Protein AF-A0A3R7W0A0-F1 (afdb_monomer)

Structure (mmCIF, N/CA/C/O backbone):
data_AF-A0A3R7W0A0-F1
#
_entry.id   AF-A0A3R7W0A0-F1
#
loop_
_atom_site.group_PDB
_atom_site.id
_atom_site.type_symbol
_atom_site.label_atom_id
_atom_site.label_alt_id
_atom_site.label_comp_id
_atom_site.label_asym_id
_atom_site.label_entity_id
_atom_site.label_seq_id
_atom_site.pdbx_PDB_ins_code
_atom_site.Cartn_x
_atom_site.Cartn_y
_atom_site.Cartn_z
_atom_site.occupancy
_atom_site.B_iso_or_equiv
_atom_site.auth_seq_id
_atom_site.auth_comp_id
_atom_site.auth_asym_id
_atom_site.auth_atom_id
_atom_site.pdbx_PDB_model_num
ATOM 1 N N . MET A 1 1 ? 85.501 -11.520 -70.718 1.00 36.94 1 MET A N 1
ATOM 2 C CA . MET A 1 1 ? 85.127 -10.121 -70.417 1.00 36.94 1 MET A CA 1
ATOM 3 C C . MET A 1 1 ? 83.714 -9.891 -70.916 1.00 36.94 1 MET A C 1
ATOM 5 O O . MET A 1 1 ? 83.514 -9.911 -72.118 1.00 36.94 1 MET A O 1
ATOM 9 N N . ALA A 1 2 ? 82.745 -9.701 -70.026 1.00 29.22 2 ALA A N 1
ATOM 10 C CA . ALA A 1 2 ? 81.456 -9.128 -70.396 1.00 29.22 2 ALA A CA 1
ATOM 11 C C . ALA A 1 2 ? 80.929 -8.352 -69.190 1.00 29.22 2 ALA A C 1
ATOM 13 O O . ALA A 1 2 ? 80.696 -8.909 -68.120 1.00 29.22 2 ALA A O 1
ATOM 14 N N . LYS A 1 3 ? 80.833 -7.038 -69.370 1.00 33.00 3 LYS A N 1
ATOM 15 C CA . LYS A 1 3 ? 80.241 -6.080 -68.449 1.00 33.00 3 LYS A CA 1
ATOM 16 C C . LYS A 1 3 ? 79.034 -5.476 -69.172 1.00 33.00 3 LYS A C 1
ATOM 18 O O . LYS A 1 3 ? 79.181 -5.013 -70.294 1.00 33.00 3 LYS A O 1
ATOM 23 N N . ILE A 1 4 ? 77.937 -5.385 -68.418 1.00 35.34 4 ILE A N 1
ATOM 24 C CA . ILE A 1 4 ? 77.030 -4.229 -68.326 1.00 35.34 4 ILE A CA 1
ATOM 25 C C . ILE A 1 4 ? 75.759 -4.184 -69.209 1.00 35.34 4 ILE A C 1
ATOM 27 O O . ILE A 1 4 ? 75.800 -4.028 -70.419 1.00 35.34 4 ILE A O 1
ATOM 31 N N . LYS A 1 5 ? 74.650 -4.164 -68.443 1.00 33.47 5 LYS A N 1
ATOM 32 C CA . LYS A 1 5 ? 73.368 -3.430 -68.539 1.00 33.47 5 LYS A CA 1
ATOM 33 C C . LYS A 1 5 ? 72.382 -3.719 -69.676 1.00 33.47 5 LYS A C 1
ATOM 35 O O . LYS A 1 5 ? 72.448 -3.164 -70.761 1.00 33.47 5 LYS A O 1
ATOM 40 N N . ALA A 1 6 ? 71.360 -4.472 -69.269 1.00 39.78 6 ALA A N 1
ATOM 41 C CA . ALA A 1 6 ? 69.932 -4.147 -69.305 1.00 39.78 6 ALA A CA 1
ATOM 42 C C . ALA A 1 6 ? 69.475 -2.899 -70.089 1.00 39.78 6 ALA A C 1
ATOM 44 O O . ALA A 1 6 ? 69.772 -1.767 -69.706 1.00 39.78 6 ALA A O 1
ATOM 45 N N . MET A 1 7 ? 68.574 -3.134 -71.048 1.00 32.62 7 MET A N 1
ATOM 46 C CA . MET A 1 7 ? 67.475 -2.228 -71.380 1.00 32.62 7 MET A CA 1
ATOM 47 C C . MET A 1 7 ? 66.250 -3.044 -71.831 1.00 32.62 7 MET A C 1
ATOM 49 O O . MET A 1 7 ? 66.363 -3.980 -72.617 1.00 32.62 7 MET A O 1
ATOM 53 N N . LEU A 1 8 ? 65.106 -2.695 -71.238 1.00 34.47 8 LEU A N 1
ATOM 54 C CA . LEU A 1 8 ? 63.737 -3.192 -71.428 1.00 34.47 8 LEU A CA 1
ATOM 55 C C . LEU A 1 8 ? 63.276 -3.199 -72.891 1.00 34.47 8 LEU A C 1
ATOM 57 O O . LEU A 1 8 ? 63.476 -2.181 -73.546 1.00 34.47 8 LEU A O 1
ATOM 61 N N . THR A 1 9 ? 62.446 -4.175 -73.302 1.00 37.22 9 THR A N 1
ATOM 62 C CA . THR A 1 9 ? 61.143 -3.873 -73.952 1.00 37.22 9 THR A CA 1
ATOM 63 C C . THR A 1 9 ? 60.168 -5.071 -73.965 1.00 37.22 9 THR A C 1
ATOM 65 O O . THR A 1 9 ? 60.395 -6.070 -74.633 1.00 37.22 9 THR A O 1
ATOM 68 N N . PHE A 1 10 ? 59.076 -4.902 -73.207 1.00 37.19 10 PHE A N 1
ATOM 69 C CA . PHE A 1 10 ? 57.674 -5.292 -73.444 1.00 37.19 10 PHE A CA 1
ATOM 70 C C . PHE A 1 10 ? 57.296 -6.735 -73.825 1.00 37.19 10 PHE A C 1
ATOM 72 O O . PHE A 1 10 ? 57.283 -7.122 -74.989 1.00 37.19 10 PHE A O 1
ATOM 79 N N . LEU A 1 11 ? 56.784 -7.463 -72.825 1.00 35.91 11 LEU A N 1
ATOM 80 C CA . LEU A 1 11 ? 55.913 -8.620 -73.018 1.00 35.91 11 LEU A CA 1
ATOM 81 C C . LEU A 1 11 ? 54.457 -8.165 -72.836 1.00 35.91 11 LEU A C 1
ATOM 83 O O . LEU A 1 11 ? 54.056 -7.738 -71.753 1.00 35.91 11 LEU A O 1
ATOM 87 N N . ILE A 1 12 ? 53.692 -8.204 -73.925 1.00 44.12 12 ILE A N 1
ATOM 88 C CA . ILE A 1 12 ? 52.254 -7.922 -73.955 1.00 44.12 12 ILE A CA 1
ATOM 89 C C . ILE A 1 12 ? 51.547 -9.111 -73.298 1.00 44.12 12 ILE A C 1
ATOM 91 O O . ILE A 1 12 ? 51.532 -10.206 -73.854 1.00 44.12 12 ILE A O 1
ATOM 95 N N . VAL A 1 13 ? 50.973 -8.904 -72.112 1.00 37.31 13 VAL A N 1
ATOM 96 C CA . VAL A 1 13 ? 50.020 -9.849 -71.520 1.00 37.31 13 VAL A CA 1
ATOM 97 C C . VAL A 1 13 ? 48.625 -9.394 -71.916 1.00 37.31 13 VAL A C 1
ATOM 99 O O . VAL A 1 13 ? 48.127 -8.369 -71.452 1.00 37.31 13 VAL A O 1
ATOM 102 N N . SER A 1 14 ? 48.006 -10.167 -72.800 1.00 39.72 14 SER A N 1
ATOM 103 C CA . SER A 1 14 ? 46.598 -10.062 -73.161 1.00 39.72 14 SER A CA 1
ATOM 104 C C . SER A 1 14 ? 45.748 -10.425 -71.940 1.00 39.72 14 SER A C 1
ATOM 106 O O . SER A 1 14 ? 45.505 -11.601 -71.676 1.00 39.72 14 SER A O 1
ATOM 108 N N . ILE A 1 15 ? 45.320 -9.429 -71.163 1.00 41.72 15 ILE A N 1
ATOM 109 C CA . ILE A 1 15 ? 44.316 -9.633 -70.117 1.00 41.72 15 ILE A CA 1
ATOM 110 C C . ILE A 1 15 ? 42.953 -9.592 -70.798 1.00 41.72 15 ILE A C 1
ATOM 112 O O . ILE A 1 15 ? 42.504 -8.549 -71.272 1.00 41.72 15 ILE A O 1
ATOM 116 N N . SER A 1 16 ? 42.311 -10.753 -70.864 1.00 37.56 16 SER A N 1
ATOM 117 C CA . SER A 1 16 ? 40.907 -10.900 -71.217 1.00 37.56 16 SER A CA 1
ATOM 118 C C . SER A 1 16 ? 40.076 -9.924 -70.383 1.00 37.56 16 SER A C 1
ATOM 120 O O . SER A 1 16 ? 40.044 -10.025 -69.156 1.00 37.56 16 SER A O 1
ATOM 122 N N . ILE A 1 17 ? 39.406 -8.978 -71.042 1.00 44.91 17 ILE A N 1
ATOM 123 C CA . ILE A 1 17 ? 38.418 -8.097 -70.416 1.00 44.91 17 ILE A CA 1
ATOM 124 C C . ILE A 1 17 ? 37.202 -8.970 -70.096 1.00 44.91 17 ILE A C 1
ATOM 126 O O . ILE A 1 17 ? 36.254 -9.070 -70.870 1.00 44.91 17 ILE A O 1
ATOM 130 N N . GLY A 1 18 ? 37.252 -9.660 -68.958 1.00 37.38 18 GLY A N 1
ATOM 131 C CA . GLY A 1 18 ? 36.040 -10.077 -68.276 1.00 37.38 18 GLY A CA 1
ATOM 132 C C . GLY A 1 18 ? 35.329 -8.799 -67.871 1.00 37.38 18 GLY A C 1
ATOM 133 O O . GLY A 1 18 ? 35.898 -7.999 -67.130 1.00 37.38 18 GLY A O 1
ATOM 134 N N . ALA A 1 19 ? 34.137 -8.573 -68.419 1.00 41.94 19 ALA A N 1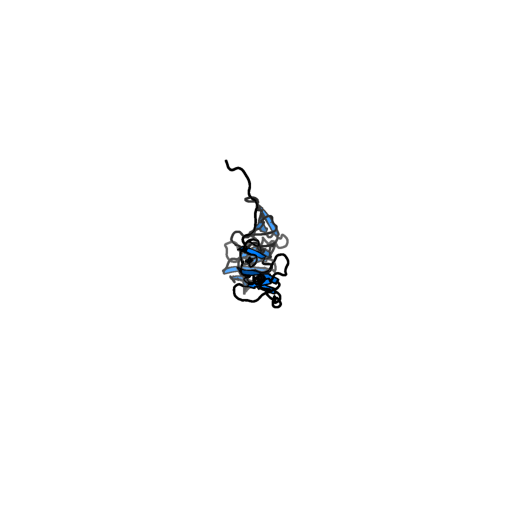
ATOM 135 C CA . ALA A 1 19 ? 33.273 -7.480 -68.021 1.00 41.94 19 ALA A CA 1
ATOM 136 C C . ALA A 1 19 ? 33.121 -7.521 -66.496 1.00 41.94 19 ALA A C 1
ATOM 138 O O . ALA A 1 19 ? 32.373 -8.332 -65.952 1.00 41.94 19 ALA A O 1
ATOM 139 N N . MET A 1 20 ? 33.866 -6.660 -65.802 1.00 37.94 20 MET A N 1
ATOM 140 C CA . MET A 1 20 ? 33.591 -6.315 -64.422 1.00 37.94 20 MET A CA 1
ATOM 141 C C . MET A 1 20 ? 32.304 -5.505 -64.474 1.00 37.94 20 MET A C 1
ATOM 143 O O . MET A 1 20 ? 32.321 -4.278 -64.520 1.00 37.94 20 MET A O 1
ATOM 147 N N . GLY A 1 21 ? 31.172 -6.209 -64.533 1.00 34.84 21 GLY A N 1
ATOM 148 C CA . GLY A 1 21 ? 29.940 -5.663 -64.008 1.00 34.84 21 GLY A CA 1
ATOM 149 C C . GLY A 1 21 ? 30.290 -5.236 -62.597 1.00 34.84 21 GLY A C 1
ATOM 150 O O . GLY A 1 21 ? 30.585 -6.085 -61.755 1.00 34.84 21 GLY A O 1
ATOM 151 N N . ALA A 1 22 ? 30.393 -3.925 -62.382 1.00 36.41 22 ALA A N 1
ATOM 152 C CA . ALA A 1 22 ? 30.474 -3.380 -61.050 1.00 36.41 22 ALA A CA 1
ATOM 153 C C . ALA A 1 22 ? 29.286 -3.992 -60.316 1.00 36.41 22 ALA A C 1
ATOM 155 O O . ALA A 1 22 ? 28.135 -3.689 -60.632 1.00 36.41 22 ALA A O 1
ATOM 156 N N . ALA A 1 23 ? 29.566 -4.925 -59.408 1.00 38.53 23 ALA A N 1
ATOM 157 C CA . ALA A 1 23 ? 28.605 -5.326 -58.414 1.00 38.53 23 ALA A CA 1
ATOM 158 C C . ALA A 1 23 ? 28.401 -4.067 -57.580 1.00 38.53 23 ALA A C 1
ATOM 160 O O . ALA A 1 23 ? 29.126 -3.808 -56.622 1.00 38.53 23 ALA A O 1
ATOM 161 N N . VAL A 1 24 ? 27.476 -3.219 -58.035 1.00 41.16 24 VAL A N 1
ATOM 162 C CA . VAL A 1 24 ? 26.866 -2.199 -57.203 1.00 41.16 24 VAL A CA 1
ATOM 163 C C . VAL A 1 24 ? 26.432 -2.989 -55.979 1.00 41.16 24 VAL A C 1
ATOM 165 O O . VAL A 1 24 ? 25.686 -3.960 -56.157 1.00 41.16 24 VAL A O 1
ATOM 168 N N . PRO A 1 25 ? 26.946 -2.696 -54.771 1.00 42.38 25 PRO A N 1
ATOM 169 C CA . PRO A 1 25 ? 26.407 -3.331 -53.589 1.00 42.38 25 PRO A CA 1
ATOM 170 C C . PRO A 1 25 ? 24.912 -3.074 -53.666 1.00 42.38 25 PRO A C 1
ATOM 172 O O . PRO A 1 25 ? 24.481 -1.917 -53.725 1.00 42.38 25 PRO A O 1
ATOM 175 N N . ALA A 1 26 ? 24.150 -4.160 -53.793 1.00 33.56 26 ALA A N 1
ATOM 176 C CA . ALA A 1 26 ? 22.716 -4.135 -53.660 1.00 33.56 26 ALA A CA 1
ATOM 177 C C . ALA A 1 26 ? 22.484 -3.686 -52.222 1.00 33.56 26 ALA A C 1
ATOM 179 O O . ALA A 1 26 ? 22.409 -4.486 -51.293 1.00 33.56 26 ALA A O 1
ATOM 180 N N . HIS A 1 27 ? 22.475 -2.371 -52.031 1.00 34.22 27 HIS A N 1
ATOM 181 C CA . HIS A 1 27 ? 21.808 -1.760 -50.919 1.00 34.22 27 HIS A CA 1
ATOM 182 C C . HIS A 1 27 ? 20.389 -2.245 -51.123 1.00 34.22 27 HIS A C 1
ATOM 184 O O . HIS A 1 27 ? 19.711 -1.803 -52.051 1.00 34.22 27 HIS A O 1
ATOM 190 N N . ALA A 1 28 ? 20.001 -3.254 -50.345 1.00 34.53 28 ALA A N 1
ATOM 191 C CA . ALA A 1 28 ? 18.610 -3.545 -50.114 1.00 34.53 28 ALA A CA 1
ATOM 192 C C . ALA A 1 28 ? 18.047 -2.236 -49.569 1.00 34.53 28 ALA A C 1
ATOM 194 O O . ALA A 1 28 ? 18.123 -1.946 -48.376 1.00 34.53 28 ALA A O 1
ATOM 195 N N . HIS A 1 29 ? 17.608 -1.382 -50.489 1.00 37.66 29 HIS A N 1
ATOM 196 C CA . HIS A 1 29 ? 16.727 -0.290 -50.201 1.00 37.66 29 HIS A CA 1
ATOM 197 C C . HIS A 1 29 ? 15.483 -1.036 -49.761 1.00 37.66 29 HIS A C 1
ATOM 199 O O . HIS A 1 29 ? 14.709 -1.528 -50.577 1.00 37.66 29 HIS A O 1
ATOM 205 N N . ILE A 1 30 ? 15.384 -1.263 -48.453 1.00 41.78 30 ILE A N 1
ATOM 206 C CA . ILE A 1 30 ? 14.102 -1.542 -47.848 1.00 41.78 30 ILE A CA 1
ATOM 207 C C . ILE A 1 30 ? 13.335 -0.271 -48.192 1.00 41.78 30 ILE A C 1
ATOM 209 O O . ILE A 1 30 ? 13.586 0.787 -47.611 1.00 41.78 30 ILE A O 1
ATOM 213 N N . GLU A 1 31 ? 12.529 -0.330 -49.255 1.00 41.97 31 GLU A N 1
ATOM 214 C CA . GLU A 1 31 ? 11.389 0.556 -49.385 1.00 41.97 31 GLU A CA 1
ATOM 215 C C . GLU A 1 31 ? 10.660 0.364 -48.067 1.00 41.97 31 GLU A C 1
ATOM 217 O O . GLU A 1 31 ? 10.085 -0.693 -47.803 1.00 41.97 31 GLU A O 1
ATOM 222 N N . LEU A 1 32 ? 10.866 1.315 -47.160 1.00 49.09 32 LEU A N 1
ATOM 223 C CA . LEU A 1 32 ? 10.180 1.366 -45.890 1.00 49.09 32 LEU A CA 1
ATOM 224 C C . LEU A 1 32 ? 8.720 1.587 -46.260 1.00 49.09 32 LEU A C 1
ATOM 226 O O . LEU A 1 32 ? 8.276 2.728 -46.372 1.00 49.09 32 LEU A O 1
ATOM 230 N N . GLU A 1 33 ? 8.009 0.481 -46.518 1.00 50.94 33 GLU A N 1
ATOM 231 C CA . GLU A 1 33 ? 6.557 0.451 -46.513 1.00 50.94 33 GLU A CA 1
ATOM 232 C C . GLU A 1 33 ? 6.136 1.264 -45.297 1.00 50.94 33 GLU A C 1
ATOM 234 O O . GLU A 1 33 ? 6.622 1.021 -44.186 1.00 50.94 33 GLU A O 1
ATOM 239 N N . GLU A 1 34 ? 5.311 2.274 -45.556 1.00 56.81 34 GLU A N 1
ATOM 240 C CA . GLU A 1 34 ? 4.872 3.289 -44.609 1.00 56.81 34 GLU A CA 1
ATOM 241 C C . GLU A 1 34 ? 4.774 2.714 -43.193 1.00 56.81 34 GLU A C 1
ATOM 243 O O . GLU A 1 34 ? 3.954 1.834 -42.900 1.00 56.81 34 GLU A O 1
ATOM 248 N N . CYS A 1 35 ? 5.669 3.166 -42.311 1.00 65.12 35 CYS A N 1
ATOM 249 C CA . CYS A 1 35 ? 5.719 2.643 -40.959 1.00 65.12 35 CYS A CA 1
ATOM 250 C C . CYS A 1 35 ? 4.354 2.863 -40.285 1.00 65.12 35 CYS A C 1
ATOM 252 O O . CYS A 1 35 ? 3.742 3.932 -40.359 1.00 65.12 35 CYS A O 1
ATOM 254 N N . ARG A 1 36 ? 3.821 1.823 -39.640 1.00 62.62 36 ARG A N 1
ATOM 255 C CA . ARG A 1 36 ? 2.430 1.831 -39.174 1.00 62.62 36 ARG A CA 1
ATOM 256 C C . ARG A 1 36 ? 2.325 2.351 -37.749 1.00 62.62 36 ARG A C 1
ATOM 258 O O . ARG A 1 36 ? 2.201 1.574 -36.813 1.00 62.62 36 ARG A O 1
ATOM 265 N N . GLY A 1 37 ? 2.348 3.668 -37.565 1.00 71.88 37 GLY A N 1
ATOM 266 C CA . GLY A 1 37 ? 2.036 4.289 -36.271 1.00 71.88 37 GLY A CA 1
ATOM 267 C C . GLY A 1 37 ? 2.890 3.759 -35.107 1.00 71.88 37 GLY A C 1
ATOM 268 O O . GLY A 1 37 ? 4.119 3.731 -35.197 1.00 71.88 37 GLY A O 1
ATOM 269 N N . THR A 1 38 ? 2.243 3.358 -34.007 1.00 76.69 38 THR A N 1
ATOM 270 C CA . THR A 1 38 ? 2.914 2.957 -32.758 1.00 76.69 38 THR A CA 1
ATOM 271 C C . THR A 1 38 ? 2.664 1.487 -32.418 1.00 76.69 38 THR A C 1
ATOM 273 O O . THR A 1 38 ? 1.520 1.092 -32.186 1.00 76.69 38 THR A O 1
ATOM 276 N N . LEU A 1 39 ? 3.737 0.697 -32.311 1.00 76.56 39 LEU A N 1
ATOM 277 C CA . LEU A 1 39 ? 3.723 -0.650 -31.742 1.00 76.56 39 LEU A CA 1
ATOM 278 C C . LEU A 1 39 ? 3.446 -0.566 -30.242 1.00 76.56 39 LEU A C 1
ATOM 280 O O . LEU A 1 39 ? 4.145 0.138 -29.518 1.00 76.56 39 LEU A O 1
ATOM 284 N N . LYS A 1 40 ? 2.440 -1.295 -29.776 1.00 78.50 40 LYS A N 1
ATOM 285 C CA . LYS A 1 40 ? 2.087 -1.409 -28.361 1.00 78.50 40 LYS A CA 1
ATOM 286 C C . LYS A 1 40 ? 2.594 -2.749 -27.841 1.00 78.50 40 LYS A C 1
ATOM 288 O O . LYS A 1 40 ? 2.172 -3.777 -28.357 1.00 78.50 40 LYS A O 1
ATOM 293 N N . LEU A 1 41 ? 3.502 -2.713 -26.871 1.00 72.88 41 LEU A N 1
ATOM 294 C CA . LEU A 1 41 ? 4.103 -3.896 -26.255 1.00 72.88 41 LEU A CA 1
ATOM 295 C C . LEU A 1 41 ? 3.572 -4.100 -24.840 1.00 72.88 41 LEU A C 1
ATOM 297 O O . LEU A 1 41 ? 3.483 -3.136 -24.070 1.00 72.88 41 LEU A O 1
ATOM 301 N N . ASP A 1 42 ? 3.276 -5.348 -24.493 1.00 67.69 42 ASP A N 1
ATOM 302 C CA . ASP A 1 42 ? 3.015 -5.761 -23.122 1.00 67.69 42 ASP A CA 1
ATOM 303 C C . ASP A 1 42 ? 4.326 -6.039 -22.373 1.00 67.69 42 ASP A C 1
ATOM 305 O O . ASP A 1 42 ? 5.437 -6.050 -22.917 1.00 67.69 42 ASP A O 1
ATOM 309 N N . ARG A 1 43 ? 4.208 -6.226 -21.057 1.00 66.38 43 ARG A N 1
ATOM 310 C CA . ARG A 1 43 ? 5.360 -6.470 -20.192 1.00 66.38 43 ARG A CA 1
ATOM 311 C C . ARG A 1 43 ? 6.078 -7.753 -20.606 1.00 66.38 43 ARG A C 1
ATOM 313 O O . ARG A 1 43 ? 5.540 -8.845 -20.463 1.00 66.38 43 ARG A O 1
ATOM 320 N N . GLY A 1 44 ? 7.362 -7.622 -20.923 1.00 65.25 44 GLY A N 1
ATOM 321 C CA . GLY A 1 44 ? 8.221 -8.747 -21.273 1.00 65.25 44 GLY A CA 1
ATOM 322 C C . GLY A 1 44 ? 8.330 -9.006 -22.771 1.00 65.25 44 GLY A C 1
ATOM 323 O O . GLY A 1 44 ? 9.251 -9.730 -23.164 1.00 65.25 44 GLY A O 1
ATOM 324 N N . ASP A 1 45 ? 7.478 -8.368 -23.574 1.00 73.38 45 ASP A N 1
ATOM 325 C CA . ASP A 1 45 ? 7.548 -8.422 -25.026 1.00 73.38 45 ASP A CA 1
ATOM 326 C C . ASP A 1 45 ? 8.844 -7.791 -25.527 1.00 73.38 45 ASP A C 1
ATOM 328 O O . ASP A 1 45 ? 9.432 -6.901 -24.900 1.00 73.38 45 ASP A O 1
ATOM 332 N N . LYS A 1 46 ? 9.296 -8.263 -26.684 1.00 75.88 46 LYS A N 1
ATOM 333 C CA . LYS A 1 46 ? 10.502 -7.773 -27.340 1.00 75.88 46 LYS A CA 1
ATOM 334 C C . LYS A 1 46 ? 10.146 -7.116 -28.660 1.00 75.88 46 LYS A C 1
ATOM 336 O O . LYS A 1 46 ? 9.251 -7.574 -29.371 1.00 75.88 46 LYS A O 1
ATOM 341 N N . ALA A 1 47 ? 10.899 -6.077 -28.988 1.00 78.12 47 ALA A N 1
ATOM 342 C CA . ALA A 1 47 ? 10.896 -5.495 -30.313 1.00 78.12 47 ALA A CA 1
ATOM 343 C C . ALA A 1 47 ? 12.320 -5.254 -30.793 1.00 78.12 47 ALA A C 1
ATOM 345 O O . ALA A 1 47 ? 13.216 -4.893 -30.025 1.00 78.12 47 ALA A O 1
ATOM 346 N N . THR A 1 48 ? 12.503 -5.431 -32.089 1.00 78.81 48 THR A N 1
ATOM 347 C CA . THR A 1 48 ? 13.755 -5.180 -32.778 1.00 78.81 48 THR A CA 1
ATOM 348 C C . THR A 1 48 ? 13.697 -3.797 -33.404 1.00 78.81 48 THR A C 1
ATOM 350 O O . THR A 1 48 ? 12.746 -3.455 -34.105 1.00 78.81 48 THR A O 1
ATOM 353 N N . LYS A 1 49 ? 14.708 -2.980 -33.119 1.00 75.56 49 LYS A N 1
ATOM 354 C CA . LYS A 1 49 ? 14.924 -1.684 -33.752 1.00 75.56 49 LYS A CA 1
ATOM 355 C C . LYS A 1 49 ? 15.789 -1.879 -34.995 1.00 75.56 49 LYS A C 1
ATOM 357 O O . LYS A 1 49 ? 16.902 -2.401 -34.892 1.00 75.56 49 LYS A O 1
ATOM 362 N N . HIS A 1 50 ? 15.295 -1.414 -36.134 1.00 71.00 50 HIS A N 1
ATOM 363 C CA . HIS A 1 50 ? 15.964 -1.444 -37.432 1.00 71.00 50 HIS A CA 1
ATOM 364 C C . HIS A 1 50 ? 16.268 -0.014 -37.900 1.00 71.00 50 HIS A C 1
ATOM 366 O O . HIS A 1 50 ? 15.447 0.880 -37.706 1.00 71.00 50 HIS A O 1
ATOM 372 N N . GLY A 1 51 ? 17.435 0.213 -38.511 1.00 63.19 51 GLY A N 1
ATOM 373 C CA . GLY A 1 51 ? 17.787 1.488 -39.153 1.00 63.19 51 GLY A CA 1
ATOM 374 C C . GLY A 1 51 ? 19.266 1.863 -39.018 1.00 63.19 51 GLY A C 1
ATOM 375 O O . GLY A 1 51 ? 19.946 1.434 -38.085 1.00 63.19 51 GLY A O 1
ATOM 376 N N . GLN A 1 52 ? 19.762 2.668 -39.961 1.00 55.09 52 GLN A N 1
ATOM 377 C CA . GLN A 1 52 ? 21.111 3.240 -39.915 1.00 55.09 52 GLN A CA 1
ATOM 378 C C . GLN A 1 52 ? 21.140 4.533 -39.078 1.00 55.09 52 GLN A C 1
ATOM 380 O O . GLN A 1 52 ? 20.127 5.221 -39.004 1.00 55.09 52 GLN A O 1
ATOM 385 N N . PRO A 1 53 ? 22.296 4.933 -38.507 1.00 47.81 53 PRO A N 1
ATOM 386 C CA . PRO A 1 53 ? 22.437 6.171 -37.725 1.00 47.81 53 PRO A CA 1
ATOM 387 C C . PRO A 1 53 ? 22.008 7.467 -38.443 1.00 47.81 53 PRO A C 1
ATOM 389 O O . PRO A 1 53 ? 21.808 8.481 -37.782 1.00 47.81 53 PRO A O 1
ATOM 392 N N . SER A 1 54 ? 21.883 7.439 -39.773 1.00 47.31 54 SER A N 1
ATOM 393 C CA . SER A 1 54 ? 21.501 8.559 -40.643 1.00 47.31 54 SER A CA 1
ATOM 394 C C . SER A 1 54 ? 20.100 8.436 -41.268 1.00 47.31 54 SER A C 1
ATOM 396 O O . SER A 1 54 ? 19.756 9.264 -42.109 1.00 47.31 54 SER A O 1
ATOM 398 N N . GLN A 1 55 ? 19.303 7.422 -40.904 1.00 55.34 55 GLN A N 1
ATOM 399 C CA . GLN A 1 55 ? 17.963 7.170 -41.460 1.00 55.34 55 GLN A CA 1
ATOM 400 C C . GLN A 1 55 ? 16.896 7.023 -40.363 1.00 55.34 55 GLN A C 1
ATOM 402 O O . GLN A 1 55 ? 17.214 6.786 -39.197 1.00 55.34 55 GLN A O 1
ATOM 407 N N . ASP A 1 56 ? 15.622 7.143 -40.752 1.00 58.28 56 ASP A N 1
ATOM 408 C CA . ASP A 1 56 ? 14.481 6.876 -39.875 1.00 58.28 56 ASP A CA 1
ATOM 409 C C . ASP A 1 56 ? 14.495 5.416 -39.394 1.00 58.28 56 ASP A C 1
ATOM 411 O O . ASP A 1 56 ? 14.669 4.476 -40.173 1.00 58.28 56 ASP A O 1
ATOM 415 N N . PHE A 1 57 ? 14.325 5.219 -38.086 1.00 65.62 57 PHE A N 1
ATOM 416 C CA . PHE A 1 57 ? 14.297 3.889 -37.480 1.00 65.62 57 PHE A CA 1
ATOM 417 C C . PHE A 1 57 ? 12.880 3.320 -37.478 1.00 65.62 57 PHE A C 1
ATOM 419 O O . PHE A 1 57 ? 11.915 4.041 -37.223 1.00 65.62 57 PHE A O 1
ATOM 426 N N . THR A 1 58 ? 12.761 2.004 -37.643 1.00 70.81 58 THR A N 1
ATOM 427 C CA . THR A 1 58 ? 11.501 1.283 -37.429 1.00 70.81 58 THR A CA 1
ATOM 428 C C . THR A 1 58 ? 11.631 0.199 -36.377 1.00 70.81 58 THR A C 1
ATOM 430 O O . THR A 1 58 ? 12.724 -0.242 -36.020 1.00 70.81 58 THR A O 1
ATOM 433 N N . TRP A 1 59 ? 10.482 -0.203 -35.850 1.00 75.06 59 TRP A N 1
ATOM 434 C CA . TRP A 1 59 ? 10.343 -1.234 -34.836 1.00 75.06 59 TRP A CA 1
ATOM 435 C C . TRP A 1 59 ? 9.574 -2.420 -35.396 1.00 75.06 59 TRP A C 1
ATOM 437 O O . TRP A 1 59 ? 8.567 -2.226 -36.072 1.00 75.06 59 TRP A O 1
ATOM 447 N N . GLU A 1 60 ? 10.017 -3.627 -35.072 1.00 77.94 60 GLU A N 1
ATOM 448 C CA . GLU A 1 60 ? 9.354 -4.879 -35.430 1.00 77.94 60 GLU A CA 1
ATOM 449 C C . GLU A 1 60 ? 9.139 -5.732 -34.174 1.00 77.94 60 GLU A C 1
ATOM 451 O O . GLU A 1 60 ? 10.032 -5.860 -33.337 1.00 77.94 60 GLU A O 1
ATOM 456 N N . SER A 1 61 ? 7.945 -6.303 -34.011 1.00 74.38 61 SER A N 1
ATOM 457 C CA . SER A 1 61 ? 7.662 -7.278 -32.947 1.00 74.38 61 SER A CA 1
ATOM 458 C C . SER A 1 61 ? 8.134 -8.672 -33.356 1.00 74.38 61 SER A C 1
ATOM 460 O O . SER A 1 61 ? 7.936 -9.041 -34.508 1.00 74.38 61 SER A O 1
ATOM 462 N N . ASN A 1 62 ? 8.608 -9.489 -32.410 1.00 64.50 62 ASN A N 1
ATOM 463 C CA . ASN A 1 62 ? 9.091 -10.856 -32.682 1.00 64.50 62 ASN A CA 1
ATOM 464 C C . ASN A 1 62 ? 8.128 -11.761 -33.476 1.00 64.50 62 ASN A C 1
ATOM 466 O O . ASN A 1 62 ? 8.586 -12.683 -34.144 1.00 64.50 62 ASN A O 1
ATOM 470 N N . ASP A 1 63 ? 6.820 -11.514 -33.402 1.00 58.84 63 ASP A N 1
ATOM 471 C CA . ASP A 1 63 ? 5.816 -12.411 -33.975 1.00 58.84 63 ASP A CA 1
ATOM 472 C C . ASP A 1 63 ? 5.286 -11.972 -35.352 1.00 58.84 63 ASP A C 1
ATOM 474 O O . ASP A 1 63 ? 4.420 -12.655 -35.904 1.00 58.84 63 ASP A O 1
ATOM 478 N N . ARG A 1 64 ? 5.701 -10.817 -35.911 1.00 58.28 64 ARG A N 1
ATOM 479 C CA . ARG A 1 64 ? 5.090 -10.272 -37.145 1.00 58.28 64 ARG A CA 1
ATOM 480 C C . ARG A 1 64 ? 6.046 -9.389 -37.955 1.00 58.28 64 ARG A C 1
ATOM 482 O O . ARG A 1 64 ? 6.461 -8.362 -37.432 1.00 58.28 64 ARG A O 1
ATOM 489 N N . ASN A 1 65 ? 6.183 -9.694 -39.255 1.00 62.94 65 ASN A N 1
ATOM 490 C CA . ASN A 1 65 ? 6.833 -8.896 -40.320 1.00 62.94 65 ASN A CA 1
ATOM 491 C C . ASN A 1 65 ? 6.144 -7.530 -40.577 1.00 62.94 65 ASN A C 1
ATOM 493 O O . ASN A 1 65 ? 5.741 -7.220 -41.698 1.00 62.94 65 ASN A O 1
ATOM 497 N N . LYS A 1 66 ? 5.880 -6.738 -39.535 1.00 68.56 66 LYS A N 1
ATOM 498 C CA . LYS A 1 66 ? 5.241 -5.418 -39.613 1.00 68.56 66 LYS A CA 1
ATOM 499 C C . LYS A 1 66 ? 6.151 -4.381 -38.974 1.00 68.56 66 LYS A C 1
ATOM 501 O O . LYS A 1 66 ? 6.543 -4.540 -37.820 1.00 68.56 66 LYS A O 1
ATOM 506 N N . HIS A 1 67 ? 6.383 -3.289 -39.695 1.00 74.31 67 HIS A N 1
ATOM 507 C CA . HIS A 1 67 ? 7.230 -2.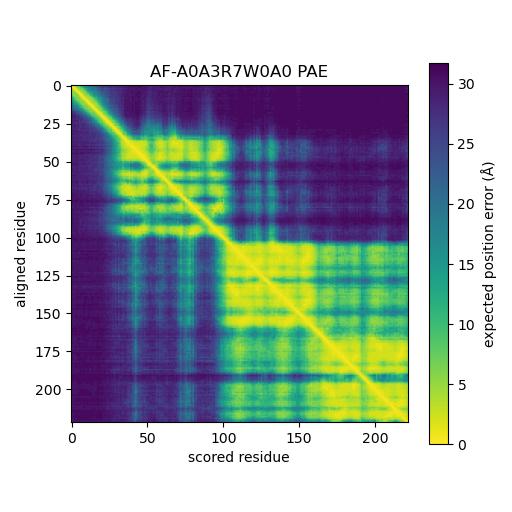187 -39.254 1.00 74.31 67 HIS A CA 1
ATOM 508 C C . HIS A 1 67 ? 6.401 -1.034 -38.669 1.00 74.31 67 HIS A C 1
ATOM 510 O O . HIS A 1 67 ? 5.378 -0.625 -39.226 1.00 74.31 67 HIS A O 1
ATOM 516 N N . TYR A 1 68 ? 6.852 -0.492 -37.538 1.00 74.06 68 TYR A N 1
ATOM 517 C CA . TYR A 1 68 ? 6.198 0.589 -36.795 1.00 74.06 68 TYR A CA 1
ATOM 518 C C . TYR A 1 68 ? 7.150 1.777 -36.621 1.00 74.06 68 TYR A C 1
ATOM 520 O O . TYR A 1 68 ? 8.352 1.587 -36.440 1.00 74.06 68 TYR A O 1
ATOM 528 N N . CYS A 1 69 ? 6.626 3.007 -36.643 1.00 71.31 69 CYS A N 1
ATOM 529 C CA . CYS A 1 69 ? 7.445 4.221 -36.500 1.00 71.31 69 CYS A CA 1
ATOM 530 C C . CYS A 1 69 ? 7.865 4.461 -35.044 1.00 71.31 69 CYS A C 1
ATOM 532 O O . CYS A 1 69 ? 8.895 5.064 -34.755 1.00 71.31 69 CYS A O 1
ATOM 534 N N . LYS A 1 70 ? 7.016 4.036 -34.104 1.00 72.00 70 LYS A N 1
ATOM 535 C CA . LYS A 1 70 ? 7.204 4.218 -32.664 1.00 72.00 70 LYS A CA 1
ATOM 536 C C . LYS A 1 70 ? 6.933 2.911 -31.939 1.00 72.00 70 LYS A C 1
ATOM 538 O O . LYS A 1 70 ? 6.161 2.084 -32.419 1.00 72.00 70 LYS A O 1
ATOM 543 N N . VAL A 1 71 ? 7.512 2.764 -30.755 1.00 72.94 71 VAL A N 1
ATOM 544 C CA . VAL A 1 71 ? 7.196 1.682 -29.825 1.00 72.94 71 VAL A CA 1
ATOM 545 C C . VAL A 1 71 ? 6.808 2.283 -28.483 1.00 72.94 71 VAL A C 1
ATOM 547 O O . VAL A 1 71 ? 7.498 3.162 -27.975 1.00 72.94 71 VAL A O 1
ATOM 550 N N . ASN A 1 72 ? 5.695 1.816 -27.928 1.00 73.38 72 ASN A N 1
ATOM 551 C CA . ASN A 1 72 ? 5.216 2.177 -26.606 1.00 73.38 72 ASN A CA 1
ATOM 552 C C . ASN A 1 72 ? 5.017 0.907 -25.782 1.00 73.38 72 ASN A C 1
ATOM 554 O O . ASN A 1 72 ? 4.271 0.006 -26.169 1.00 73.38 72 ASN A O 1
ATOM 558 N N . CYS A 1 73 ? 5.604 0.892 -24.594 1.00 70.75 73 CYS A N 1
ATOM 559 C CA . CYS A 1 73 ? 5.235 -0.047 -23.550 1.00 70.75 73 CYS A CA 1
ATOM 560 C C . CYS A 1 73 ? 3.878 0.342 -22.958 1.00 70.75 73 CYS A C 1
ATOM 562 O O . CYS A 1 73 ? 3.728 1.418 -22.381 1.00 70.75 73 CYS A O 1
ATOM 564 N N . MET A 1 74 ? 2.879 -0.531 -23.081 1.00 58.84 74 MET A N 1
ATOM 565 C CA . MET A 1 74 ? 1.524 -0.285 -22.572 1.00 58.84 74 MET A CA 1
ATOM 566 C C . MET A 1 74 ? 1.421 -0.325 -21.047 1.00 58.84 74 MET A C 1
ATOM 568 O O . MET A 1 74 ? 0.421 0.132 -20.496 1.00 58.84 74 MET A O 1
ATOM 572 N N . SER A 1 75 ? 2.438 -0.836 -20.348 1.00 50.81 75 SER A N 1
ATOM 573 C CA . SER A 1 75 ? 2.477 -0.879 -18.886 1.00 50.81 75 SER A CA 1
ATOM 574 C C . SER A 1 75 ? 2.751 0.506 -18.291 1.00 50.81 75 SER A C 1
ATOM 576 O O . SER A 1 75 ? 3.827 0.729 -17.751 1.00 50.81 75 SER A O 1
ATOM 578 N N . GLY A 1 76 ? 1.799 1.429 -18.448 1.00 42.34 76 GLY A N 1
ATOM 579 C CA . GLY A 1 76 ? 1.682 2.680 -17.696 1.00 42.34 76 GLY A CA 1
ATOM 580 C C . GLY A 1 76 ? 2.984 3.432 -17.431 1.00 42.34 76 GLY A C 1
ATOM 581 O O . GLY A 1 76 ? 3.146 3.841 -16.294 1.00 42.34 76 GLY A O 1
ATOM 582 N N . GLU A 1 77 ? 3.842 3.596 -18.456 1.00 49.06 77 GLU A N 1
ATOM 583 C CA . GLU A 1 77 ? 5.226 4.141 -18.425 1.00 49.06 77 GLU A CA 1
ATOM 584 C C . GLU A 1 77 ? 6.366 3.099 -18.498 1.00 49.06 77 GLU A C 1
ATOM 586 O O . GLU A 1 77 ? 7.422 3.308 -17.931 1.00 49.06 77 GLU A O 1
ATOM 591 N N . GLY A 1 78 ? 6.232 1.970 -19.207 1.00 52.38 78 GLY A N 1
ATOM 592 C CA . GLY A 1 78 ? 7.375 1.052 -19.393 1.00 52.38 78 GLY A CA 1
ATOM 593 C C . GLY A 1 78 ? 8.519 1.650 -20.235 1.00 52.38 78 GLY A C 1
ATOM 594 O O . GLY A 1 78 ? 8.274 2.439 -21.150 1.00 52.38 78 GLY A O 1
ATOM 595 N N . GLN A 1 79 ? 9.760 1.235 -19.961 1.00 63.25 79 GLN A N 1
ATOM 596 C CA . GLN A 1 79 ? 10.947 1.625 -20.732 1.00 63.25 79 GLN A CA 1
ATOM 597 C C . GLN A 1 79 ? 11.452 0.467 -21.606 1.00 63.25 79 GLN A C 1
ATOM 599 O O . GLN A 1 79 ? 11.250 -0.712 -21.312 1.00 63.25 79 GLN A O 1
ATOM 604 N N . MET A 1 80 ? 12.127 0.813 -22.703 1.00 69.38 80 MET A N 1
ATOM 605 C CA . MET A 1 80 ? 12.779 -0.156 -23.584 1.00 69.38 80 MET A CA 1
ATOM 606 C C . MET A 1 80 ? 14.202 -0.415 -23.086 1.00 69.38 80 MET A C 1
ATOM 608 O O . MET A 1 80 ? 15.065 0.452 -23.200 1.00 69.38 80 MET A O 1
ATOM 612 N N . GLU A 1 81 ? 14.464 -1.610 -22.566 1.00 73.25 81 GLU A N 1
ATOM 613 C CA . GLU A 1 81 ? 15.806 -2.022 -22.145 1.00 73.25 81 GLU A CA 1
ATOM 614 C C . GLU A 1 81 ? 16.534 -2.707 -23.301 1.00 73.25 81 GLU A C 1
ATOM 616 O O . GLU A 1 81 ? 15.959 -3.547 -23.999 1.00 73.25 81 GLU A O 1
ATOM 621 N N . HIS A 1 82 ? 17.801 -2.350 -23.511 1.00 73.25 82 HIS A N 1
ATOM 622 C CA . HIS A 1 82 ? 18.663 -3.021 -24.479 1.00 73.25 82 HIS A CA 1
ATOM 623 C C . HIS A 1 82 ? 18.973 -4.443 -24.002 1.00 73.25 82 HIS A C 1
ATOM 625 O O . HIS A 1 82 ? 19.487 -4.633 -22.906 1.00 73.25 82 HIS A O 1
ATOM 631 N N . VAL A 1 83 ? 18.651 -5.446 -24.821 1.00 70.56 83 VAL A N 1
ATOM 632 C CA . VAL A 1 83 ? 18.867 -6.859 -24.468 1.00 70.56 83 VAL A CA 1
ATOM 633 C C . VAL A 1 83 ? 20.032 -7.460 -25.234 1.00 70.56 83 VAL A C 1
ATOM 635 O O . VAL A 1 83 ? 20.785 -8.260 -24.686 1.00 70.56 83 VAL A O 1
ATOM 638 N N . SER A 1 84 ? 20.157 -7.147 -26.525 1.00 67.88 84 SER A N 1
ATOM 639 C CA . SER A 1 84 ? 21.194 -7.739 -27.373 1.00 67.88 84 SER A CA 1
ATOM 640 C C . SER A 1 84 ? 21.341 -7.000 -28.702 1.00 67.88 84 SER A C 1
ATOM 642 O O . SER A 1 84 ? 20.446 -6.265 -29.123 1.00 67.88 84 SER A O 1
ATOM 644 N N . GLY A 1 85 ? 22.464 -7.239 -29.379 1.00 63.19 85 GLY A N 1
ATOM 645 C CA . GLY A 1 85 ? 22.836 -6.572 -30.625 1.00 63.19 85 GLY A CA 1
ATOM 646 C C . GLY A 1 85 ? 23.775 -5.407 -30.343 1.00 63.19 85 GLY A C 1
ATOM 647 O O . GLY A 1 85 ? 23.468 -4.520 -29.552 1.00 63.19 85 GLY A O 1
ATOM 648 N N . ASN A 1 86 ? 24.946 -5.426 -30.971 1.00 56.22 86 ASN A N 1
ATOM 649 C CA . ASN A 1 86 ? 25.907 -4.342 -30.864 1.00 56.22 86 ASN A CA 1
ATOM 650 C C . ASN A 1 86 ? 25.683 -3.454 -32.087 1.00 56.22 86 ASN A C 1
ATOM 652 O O . ASN A 1 86 ? 25.967 -3.891 -33.204 1.00 56.22 86 ASN A O 1
ATOM 656 N N . GLY A 1 87 ? 25.158 -2.240 -31.894 1.00 51.62 87 GLY A N 1
ATOM 657 C CA . GLY A 1 87 ? 24.812 -1.321 -32.992 1.00 51.62 87 GLY A CA 1
ATOM 658 C C . GLY A 1 87 ? 25.980 -0.998 -33.939 1.00 51.62 87 GLY A C 1
ATOM 659 O O . GLY A 1 87 ? 25.766 -0.456 -35.016 1.00 51.62 87 GLY A O 1
ATOM 660 N N . HIS A 1 88 ? 27.204 -1.374 -33.555 1.00 47.81 88 HIS A N 1
ATOM 661 C CA . HIS A 1 88 ? 28.423 -1.266 -34.351 1.00 47.81 88 HIS A CA 1
ATOM 662 C C . HIS A 1 88 ? 28.803 -2.522 -35.157 1.00 47.81 88 HIS A C 1
ATOM 664 O O . HIS A 1 88 ? 29.507 -2.386 -36.150 1.00 47.81 88 HIS A O 1
ATOM 670 N N . ALA A 1 89 ? 28.381 -3.729 -34.756 1.00 40.72 89 ALA A N 1
ATOM 671 C CA . ALA A 1 89 ? 28.830 -4.990 -35.372 1.00 40.72 89 ALA A CA 1
ATOM 672 C 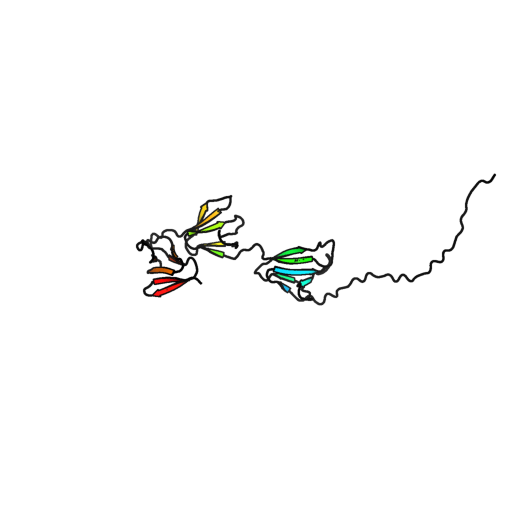C . ALA A 1 89 ? 27.769 -5.649 -36.270 1.00 40.72 89 ALA A C 1
ATOM 674 O O . ALA A 1 89 ? 28.110 -6.381 -37.195 1.00 40.72 89 ALA A O 1
ATOM 675 N N . HIS A 1 90 ? 26.487 -5.350 -36.039 1.00 43.38 90 HIS A N 1
ATOM 676 C CA . HIS A 1 90 ? 25.384 -5.745 -36.911 1.00 43.38 90 HIS A CA 1
ATOM 677 C C . HIS A 1 90 ? 24.460 -4.537 -37.102 1.00 43.38 90 HIS A C 1
ATOM 679 O O . HIS A 1 90 ? 23.594 -4.301 -36.261 1.00 43.38 90 HIS A O 1
ATOM 685 N N . PRO A 1 91 ? 24.609 -3.763 -38.191 1.00 50.97 91 PRO A N 1
ATOM 686 C CA . PRO A 1 91 ? 23.832 -2.539 -38.405 1.00 50.97 91 PRO A CA 1
ATOM 687 C C . PRO A 1 91 ? 22.340 -2.785 -38.710 1.00 50.97 91 PRO A C 1
ATOM 689 O O . PRO A 1 91 ? 21.643 -1.873 -39.143 1.00 50.97 91 PRO A O 1
ATOM 692 N N . HIS A 1 92 ? 21.832 -4.007 -38.508 1.00 54.78 92 HIS A N 1
ATOM 693 C CA . HIS A 1 92 ? 20.542 -4.437 -39.047 1.00 54.78 92 HIS A CA 1
ATOM 694 C C . HIS A 1 92 ? 19.486 -4.816 -38.002 1.00 54.78 92 HIS A C 1
ATOM 696 O O . HIS A 1 92 ? 18.326 -4.943 -38.384 1.00 54.78 92 HIS A O 1
ATOM 702 N N . ALA A 1 93 ? 19.830 -4.970 -36.717 1.00 61.03 93 ALA A N 1
ATOM 703 C CA . ALA A 1 93 ? 18.851 -5.314 -35.681 1.00 61.03 93 ALA A CA 1
ATOM 704 C C . ALA A 1 93 ? 19.417 -5.134 -34.263 1.00 61.03 93 ALA A C 1
ATOM 706 O O . ALA A 1 93 ? 20.367 -5.817 -33.875 1.00 61.03 93 ALA A O 1
ATOM 707 N N . VAL A 1 94 ? 18.805 -4.258 -33.464 1.00 71.56 94 VAL A N 1
ATOM 708 C CA . VAL A 1 94 ? 19.057 -4.170 -32.017 1.00 71.56 94 VAL A CA 1
ATOM 709 C C . VAL A 1 94 ? 17.795 -4.591 -31.277 1.00 71.56 94 VAL A C 1
ATOM 711 O O . VAL A 1 94 ? 16.732 -4.019 -31.504 1.00 71.56 94 VAL A O 1
ATOM 714 N N . VAL A 1 95 ? 17.894 -5.581 -30.391 1.00 73.06 95 VAL A N 1
ATOM 715 C CA . VAL A 1 95 ? 16.728 -6.114 -29.678 1.00 73.06 95 VAL A CA 1
ATOM 716 C C . VAL A 1 95 ? 16.561 -5.392 -28.354 1.00 73.06 95 VAL A C 1
ATOM 718 O O . VAL A 1 95 ? 17.458 -5.394 -27.505 1.00 73.06 95 VAL A O 1
ATOM 721 N N . TYR A 1 96 ? 15.371 -4.842 -28.164 1.00 73.81 96 TYR A N 1
ATOM 722 C CA . TYR A 1 96 ? 14.934 -4.238 -26.922 1.00 73.81 96 TYR A CA 1
ATOM 723 C C . TYR A 1 96 ? 13.791 -5.046 -26.319 1.00 73.81 96 TYR A C 1
ATOM 725 O O . TYR A 1 96 ? 13.002 -5.676 -27.027 1.00 73.81 96 TYR A O 1
ATOM 733 N N . LYS A 1 97 ? 13.684 -5.015 -24.996 1.00 76.88 97 LYS A N 1
ATOM 734 C CA . LYS A 1 97 ? 12.574 -5.610 -24.257 1.00 76.88 97 LYS A CA 1
ATOM 735 C C . LYS A 1 97 ? 11.804 -4.519 -23.548 1.00 76.88 97 LYS A C 1
ATOM 737 O O . LYS A 1 97 ? 12.401 -3.653 -22.912 1.00 76.88 97 LYS A O 1
ATOM 742 N N . CYS A 1 98 ? 10.484 -4.607 -23.628 1.00 68.50 98 CYS A N 1
ATOM 743 C CA . CYS A 1 98 ? 9.617 -3.803 -22.801 1.00 68.50 98 CYS A CA 1
ATOM 744 C C . CYS A 1 98 ? 9.745 -4.288 -21.358 1.00 68.50 98 CYS A C 1
ATOM 746 O O . CYS A 1 98 ? 9.210 -5.339 -20.972 1.00 68.50 98 CYS A O 1
ATOM 748 N N . VAL A 1 99 ? 10.506 -3.543 -20.567 1.00 61.78 99 VAL A N 1
ATOM 749 C CA . VAL A 1 99 ? 10.561 -3.743 -19.130 1.00 61.78 99 VAL A CA 1
ATOM 750 C C . VAL A 1 99 ? 9.636 -2.738 -18.469 1.00 61.78 99 VAL A C 1
ATOM 752 O O . VAL A 1 99 ? 9.480 -1.613 -18.950 1.00 61.78 99 VAL A O 1
ATOM 755 N N . PRO A 1 100 ? 8.977 -3.126 -17.367 1.00 54.34 100 PRO A N 1
ATOM 756 C CA . PRO A 1 100 ? 8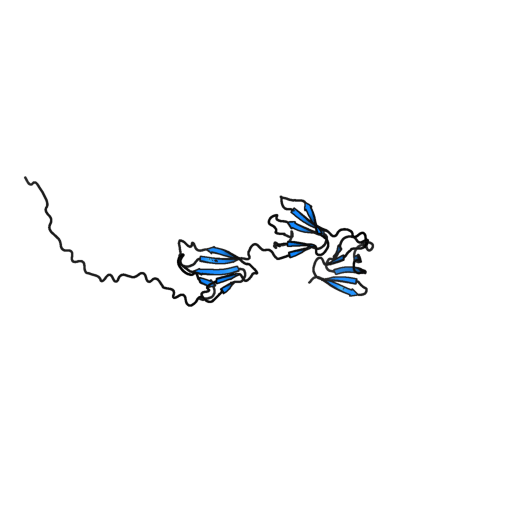.403 -2.103 -16.522 1.00 54.34 100 PRO A CA 1
ATOM 757 C C . PRO A 1 100 ? 9.564 -1.179 -16.134 1.00 54.34 100 PRO A C 1
ATOM 759 O O . PRO A 1 100 ? 10.610 -1.672 -15.705 1.00 54.34 100 PRO A O 1
ATOM 762 N N . ASP A 1 101 ? 9.376 0.129 -16.290 1.00 55.19 101 ASP A N 1
ATOM 763 C CA . ASP A 1 101 ? 10.189 1.148 -15.617 1.00 55.19 101 ASP A CA 1
ATOM 764 C C . ASP A 1 101 ? 10.348 0.770 -14.133 1.00 55.19 101 ASP A C 1
ATOM 766 O O . ASP A 1 101 ? 9.542 -0.046 -13.660 1.00 55.19 101 ASP A O 1
ATOM 770 N N . PRO A 1 102 ? 11.333 1.273 -13.361 1.00 49.28 102 PRO A N 1
ATOM 771 C CA . PRO A 1 102 ? 11.424 1.025 -11.924 1.00 49.28 102 PRO A CA 1
ATOM 772 C C . PRO A 1 102 ? 10.260 1.662 -11.129 1.00 49.28 102 PRO A C 1
ATOM 774 O O . PRO A 1 102 ? 10.447 2.451 -10.219 1.00 49.28 102 PRO A O 1
ATOM 777 N N . LYS A 1 103 ? 9.037 1.238 -11.453 1.00 53.12 103 LYS A N 1
ATOM 778 C CA . LYS A 1 103 ? 7.947 0.774 -10.605 1.00 53.12 103 LYS A CA 1
ATOM 779 C C . LYS A 1 103 ? 7.653 1.673 -9.434 1.00 53.12 103 LYS A C 1
ATOM 781 O O . LYS A 1 103 ? 7.987 1.371 -8.296 1.00 53.12 103 LYS A O 1
ATOM 786 N N . CYS A 1 104 ? 6.805 2.638 -9.696 1.00 65.06 104 CYS A N 1
ATOM 787 C CA . CYS A 1 104 ? 5.863 3.051 -8.693 1.00 65.06 104 CYS A CA 1
ATOM 788 C C . CYS A 1 104 ? 4.502 2.400 -8.973 1.00 65.06 104 CYS A C 1
ATOM 790 O O . CYS A 1 104 ? 3.839 2.694 -9.961 1.00 65.06 104 CYS A O 1
ATOM 792 N N . ALA A 1 105 ? 4.033 1.541 -8.070 1.00 69.19 105 ALA A N 1
ATOM 793 C CA . ALA A 1 105 ? 2.685 0.967 -8.075 1.00 69.19 105 ALA A CA 1
ATOM 794 C C . ALA A 1 105 ? 1.604 1.989 -7.642 1.00 69.19 105 ALA A C 1
ATOM 796 O O . ALA A 1 105 ? 0.605 1.640 -7.013 1.00 69.19 105 ALA A O 1
ATOM 797 N N . GLY A 1 106 ? 1.822 3.274 -7.931 1.00 75.06 106 GLY A N 1
ATOM 798 C CA . GLY A 1 106 ? 1.002 4.387 -7.470 1.00 75.06 106 GLY A CA 1
ATOM 799 C C . GLY A 1 106 ? 1.173 4.686 -5.979 1.00 75.06 106 GLY A C 1
ATOM 800 O O . GLY A 1 106 ? 2.289 4.784 -5.460 1.00 75.06 106 GLY A O 1
ATOM 801 N N . ILE A 1 107 ? 0.043 4.882 -5.297 1.00 84.50 107 ILE A N 1
ATOM 802 C CA . ILE A 1 107 ? -0.018 5.283 -3.889 1.00 84.50 107 ILE A CA 1
ATOM 803 C C . ILE A 1 107 ? -0.356 4.064 -3.026 1.00 84.50 107 ILE A C 1
ATOM 805 O O . ILE A 1 107 ? -1.451 3.514 -3.149 1.00 84.50 107 ILE A O 1
ATOM 809 N N . VAL A 1 108 ? 0.520 3.698 -2.089 1.00 86.62 108 VAL A N 1
ATOM 810 C CA . VAL A 1 108 ? 0.150 2.773 -1.011 1.00 86.62 108 VAL A CA 1
ATOM 811 C C . VAL A 1 108 ? -0.641 3.527 0.054 1.00 86.62 108 VAL A C 1
ATOM 813 O O . VAL A 1 108 ? -0.213 4.569 0.556 1.00 86.62 108 VAL A O 1
ATOM 816 N N . THR A 1 109 ? -1.825 3.011 0.381 1.00 86.62 109 THR A N 1
ATOM 817 C CA . THR A 1 109 ? -2.655 3.526 1.475 1.00 86.62 109 THR A CA 1
ATOM 818 C C . THR A 1 109 ? -2.521 2.582 2.662 1.00 86.62 109 THR A C 1
ATOM 820 O O . THR A 1 109 ? -2.868 1.409 2.558 1.00 86.62 109 THR A O 1
ATOM 823 N N . LEU A 1 110 ? -1.979 3.095 3.761 1.00 86.00 110 LEU A N 1
ATOM 824 C CA . LEU A 1 110 ? -1.671 2.355 4.978 1.00 86.00 110 LEU A CA 1
ATOM 825 C C . LEU A 1 110 ? -2.793 2.522 6.001 1.00 86.00 110 LEU A C 1
ATOM 827 O O . LEU A 1 110 ? -3.344 3.615 6.142 1.00 86.00 110 LEU A O 1
ATOM 831 N N . VAL A 1 111 ? -3.091 1.467 6.750 1.00 82.56 111 VAL A N 1
ATOM 832 C CA . VAL A 1 111 ? -3.931 1.557 7.955 1.00 82.56 111 VAL A CA 1
ATOM 833 C C . VAL A 1 111 ? -3.073 1.787 9.199 1.00 82.56 111 VAL A C 1
ATOM 835 O O . VAL A 1 111 ? -1.854 1.612 9.161 1.00 82.56 111 VAL A O 1
ATOM 838 N N . ASP A 1 112 ? -3.709 2.194 10.298 1.00 83.06 112 ASP A N 1
ATOM 839 C CA . ASP A 1 112 ? -3.037 2.451 11.574 1.00 83.06 112 ASP A CA 1
ATOM 840 C C . ASP A 1 112 ? -2.141 1.275 11.982 1.00 83.06 112 ASP A C 1
ATOM 842 O O . ASP A 1 112 ? -2.502 0.105 11.850 1.00 83.06 112 ASP A O 1
ATOM 846 N N . GLY A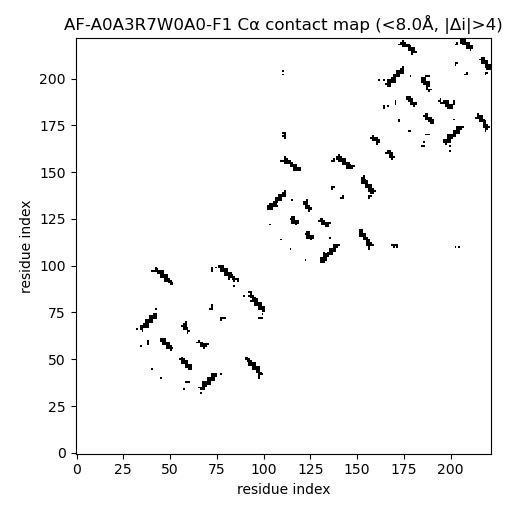 1 113 ? -0.930 1.586 12.421 1.00 83.31 113 GLY A N 1
ATOM 847 C CA . GLY A 1 113 ? 0.065 0.597 12.802 1.00 83.31 113 GLY A CA 1
ATOM 848 C C . GLY A 1 113 ? 0.831 -0.068 11.650 1.00 83.31 113 GLY A C 1
ATOM 849 O O . GLY A 1 113 ? 1.816 -0.748 11.936 1.00 83.31 113 GLY A O 1
ATOM 850 N N . GLN A 1 114 ? 0.456 0.123 10.379 1.00 86.62 114 GLN A N 1
ATOM 851 C CA . GLN A 1 114 ? 1.248 -0.397 9.258 1.00 86.62 114 GLN A CA 1
ATOM 852 C C . GLN A 1 114 ? 2.522 0.409 9.028 1.00 86.62 114 GLN A C 1
ATOM 854 O O . GLN A 1 114 ? 2.554 1.630 9.196 1.00 86.62 114 GLN A O 1
ATOM 859 N N . GLU A 1 115 ? 3.560 -0.298 8.593 1.00 91.50 115 GLU A N 1
ATOM 860 C CA . GLU A 1 115 ? 4.901 0.233 8.396 1.00 91.50 115 GLU A CA 1
ATOM 861 C C . GLU A 1 115 ? 5.291 0.202 6.922 1.00 91.50 115 GLU A C 1
ATOM 863 O O . GLU A 1 115 ? 4.852 -0.657 6.157 1.00 91.50 115 GLU A O 1
ATOM 868 N N . VAL A 1 116 ? 6.104 1.174 6.528 1.00 92.56 116 VAL A N 1
ATOM 869 C CA . VAL A 1 116 ? 6.618 1.328 5.175 1.00 92.56 116 VAL A CA 1
ATOM 870 C C . VAL A 1 116 ? 8.037 1.877 5.238 1.00 92.56 116 VAL A C 1
ATOM 872 O O . VAL A 1 116 ? 8.336 2.793 6.007 1.00 92.56 116 VAL A O 1
ATOM 875 N N . TRP A 1 117 ? 8.906 1.331 4.404 1.00 91.25 117 TRP A N 1
ATOM 876 C CA . TRP A 1 117 ? 10.249 1.838 4.190 1.00 91.25 117 TRP A CA 1
ATOM 877 C C . TRP A 1 117 ? 10.206 2.989 3.202 1.00 91.25 117 TRP A C 1
ATOM 879 O O . TRP A 1 117 ? 9.678 2.837 2.104 1.00 91.25 117 TRP A O 1
ATOM 889 N N . ASP A 1 118 ? 10.756 4.126 3.600 1.00 90.38 118 ASP A N 1
ATOM 890 C CA . ASP A 1 118 ? 11.110 5.236 2.725 1.00 90.38 118 ASP A CA 1
ATOM 891 C C . ASP A 1 118 ? 12.543 4.994 2.239 1.00 90.38 118 ASP A C 1
ATOM 893 O O . ASP A 1 118 ? 13.491 4.923 3.031 1.00 90.38 118 ASP A O 1
ATOM 897 N N . MET A 1 119 ? 12.671 4.797 0.929 1.00 83.06 119 MET A N 1
ATOM 898 C CA . MET A 1 119 ? 13.913 4.379 0.284 1.00 83.06 119 MET A CA 1
ATOM 899 C C . MET A 1 119 ? 14.888 5.547 0.065 1.00 83.06 119 MET A C 1
ATOM 901 O O . MET A 1 119 ? 16.023 5.317 -0.346 1.00 83.06 119 MET A O 1
ATOM 905 N N . GLY A 1 120 ? 14.476 6.788 0.354 1.00 78.12 120 GLY A N 1
ATOM 906 C CA . GLY A 1 120 ? 15.307 7.989 0.219 1.00 78.12 120 GLY A CA 1
ATOM 907 C C . GLY A 1 120 ? 15.379 8.575 -1.197 1.00 78.12 120 GLY A C 1
ATOM 908 O O . GLY A 1 120 ? 15.849 9.696 -1.362 1.00 78.12 120 GLY A O 1
ATOM 909 N N . ASP A 1 121 ? 14.857 7.869 -2.199 1.00 75.31 121 ASP A N 1
ATOM 910 C CA . ASP A 1 121 ? 14.754 8.290 -3.604 1.00 75.31 121 ASP A CA 1
ATOM 911 C C . ASP A 1 121 ? 13.344 8.794 -3.977 1.00 75.31 121 ASP A C 1
ATOM 913 O O . ASP A 1 121 ? 13.024 8.986 -5.148 1.00 75.31 121 ASP A O 1
ATOM 917 N N . GLY A 1 122 ? 12.486 9.012 -2.975 1.00 78.81 122 GLY A N 1
ATOM 918 C CA . GLY A 1 122 ? 11.079 9.365 -3.170 1.00 78.81 122 GLY A CA 1
ATOM 919 C C . GLY A 1 122 ? 10.153 8.160 -3.352 1.00 78.81 122 GLY A C 1
ATOM 920 O O . GLY A 1 122 ? 8.961 8.360 -3.583 1.00 78.81 122 GLY A O 1
ATOM 921 N N . THR A 1 123 ? 10.658 6.929 -3.214 1.00 85.00 123 THR A N 1
ATOM 922 C CA . THR A 1 123 ? 9.852 5.707 -3.283 1.00 85.00 123 THR A CA 1
ATOM 923 C C . THR A 1 123 ? 9.666 5.020 -1.930 1.00 85.00 123 THR A C 1
ATOM 925 O O . THR A 1 123 ? 10.379 5.263 -0.953 1.00 85.00 123 THR A O 1
ATOM 928 N N . PHE A 1 124 ? 8.656 4.151 -1.871 1.00 88.00 124 PHE A N 1
ATOM 929 C CA . PHE A 1 124 ? 8.219 3.471 -0.659 1.00 88.00 124 PHE A CA 1
ATOM 930 C C . PHE A 1 124 ? 8.068 1.967 -0.873 1.00 88.00 124 PHE A C 1
ATOM 932 O O . PHE A 1 124 ? 7.601 1.532 -1.926 1.00 88.00 124 PHE A O 1
ATOM 939 N N . LYS A 1 125 ? 8.383 1.162 0.144 1.00 85.69 125 LYS A N 1
ATOM 940 C CA . LYS A 1 125 ? 8.264 -0.302 0.088 1.00 85.69 125 LYS A CA 1
ATOM 941 C C . LYS A 1 125 ? 7.680 -0.882 1.376 1.00 85.69 125 LYS A C 1
ATOM 943 O O . LYS A 1 125 ? 8.068 -0.501 2.472 1.00 85.69 125 LYS A O 1
ATOM 948 N N . LEU A 1 126 ? 6.766 -1.840 1.244 1.00 83.94 126 LEU A N 1
ATOM 949 C CA . LEU A 1 126 ? 6.298 -2.663 2.366 1.00 83.94 126 LEU A CA 1
ATOM 950 C C . LEU A 1 126 ? 7.209 -3.892 2.507 1.00 83.94 126 LEU A C 1
ATOM 952 O O . LEU A 1 126 ? 7.549 -4.496 1.491 1.00 83.94 126 LEU A O 1
ATOM 956 N N . ASP A 1 127 ? 7.540 -4.306 3.733 1.00 71.56 127 ASP A N 1
ATOM 957 C CA . ASP A 1 127 ? 8.486 -5.412 3.996 1.00 71.56 127 ASP A CA 1
ATOM 958 C C . ASP A 1 127 ? 8.180 -6.696 3.218 1.00 71.56 127 ASP A C 1
ATOM 960 O O . ASP A 1 127 ? 9.053 -7.285 2.584 1.00 71.56 127 ASP A O 1
ATOM 964 N N . ASN A 1 128 ? 6.910 -7.097 3.210 1.00 62.50 128 ASN A N 1
ATOM 965 C CA . ASN A 1 128 ? 6.478 -8.372 2.636 1.00 62.50 128 ASN A CA 1
ATOM 966 C C . ASN A 1 128 ? 6.004 -8.266 1.180 1.00 62.50 128 ASN A C 1
ATOM 968 O O . ASN A 1 128 ? 5.430 -9.217 0.653 1.00 62.50 128 ASN A O 1
ATOM 972 N N . TYR A 1 129 ? 6.198 -7.118 0.524 1.00 60.97 129 TYR A N 1
ATOM 973 C CA . TYR A 1 129 ? 5.731 -6.912 -0.845 1.00 60.97 129 TYR A CA 1
ATOM 974 C C . TYR A 1 129 ? 6.896 -6.642 -1.794 1.00 60.97 129 TYR A C 1
ATOM 976 O O . TYR A 1 129 ? 7.780 -5.826 -1.545 1.00 60.97 129 TYR A O 1
ATOM 984 N N . ALA A 1 130 ? 6.849 -7.295 -2.955 1.00 60.41 130 ALA A N 1
ATOM 985 C CA . ALA A 1 130 ? 7.811 -7.087 -4.035 1.00 60.41 130 ALA A CA 1
ATOM 986 C C . ALA A 1 130 ? 7.604 -5.756 -4.791 1.00 60.41 130 ALA A C 1
ATOM 988 O O . ALA A 1 130 ? 8.273 -5.508 -5.794 1.00 60.41 130 ALA A O 1
ATOM 989 N N . TRP A 1 131 ? 6.636 -4.935 -4.374 1.00 68.25 131 TRP A N 1
ATOM 990 C CA . TRP A 1 131 ? 6.234 -3.709 -5.060 1.00 68.25 131 TRP A CA 1
ATOM 991 C C . TRP A 1 131 ? 6.865 -2.481 -4.405 1.00 68.25 131 TRP A C 1
ATOM 993 O O . TRP A 1 131 ? 6.965 -2.401 -3.181 1.00 68.25 131 TRP A O 1
ATOM 1003 N N . ILE A 1 132 ? 7.257 -1.530 -5.248 1.00 79.44 132 ILE A N 1
ATOM 1004 C CA . ILE A 1 132 ? 7.728 -0.196 -4.877 1.00 79.44 132 ILE A CA 1
ATOM 1005 C C . ILE A 1 132 ? 6.606 0.795 -5.240 1.00 79.44 132 ILE A C 1
ATOM 1007 O O . ILE A 1 132 ? 5.906 0.597 -6.233 1.00 79.44 132 ILE A O 1
ATOM 1011 N N . TYR A 1 133 ? 6.379 1.818 -4.417 1.00 82.19 133 TYR A N 1
ATOM 1012 C CA . TYR A 1 133 ? 5.293 2.802 -4.534 1.00 82.19 133 TYR A CA 1
ATOM 1013 C C . TYR A 1 133 ? 5.857 4.232 -4.627 1.00 82.19 133 TYR A C 1
ATOM 1015 O O . TYR A 1 133 ? 6.858 4.525 -3.984 1.00 82.19 133 TYR A O 1
ATOM 1023 N N . CYS A 1 134 ? 5.203 5.151 -5.351 1.00 80.88 134 CYS A N 1
ATOM 1024 C CA . CYS A 1 134 ? 5.629 6.569 -5.453 1.00 80.88 134 CYS A CA 1
ATOM 1025 C C . CYS A 1 134 ? 5.324 7.349 -4.182 1.00 80.88 134 CYS A C 1
ATOM 1027 O O . CYS A 1 134 ? 5.865 8.420 -3.930 1.00 80.88 134 CYS A O 1
ATOM 1029 N N . LYS A 1 135 ? 4.288 6.917 -3.467 1.00 86.75 135 LYS A N 1
ATOM 1030 C CA . LYS A 1 135 ? 3.734 7.678 -2.362 1.00 86.75 135 LYS A CA 1
ATOM 1031 C C . LYS A 1 135 ? 3.149 6.720 -1.357 1.00 86.75 135 LYS A C 1
ATOM 1033 O O . LYS A 1 135 ? 2.401 5.817 -1.720 1.00 86.75 135 LYS A O 1
ATOM 1038 N N . ALA A 1 136 ? 3.437 6.974 -0.095 1.00 90.62 136 ALA A N 1
ATOM 1039 C CA . ALA A 1 136 ? 2.717 6.382 1.009 1.00 90.62 136 ALA A CA 1
ATOM 1040 C C . ALA A 1 136 ? 1.808 7.439 1.637 1.00 90.62 136 ALA A C 1
ATOM 1042 O O . ALA A 1 136 ? 2.212 8.585 1.853 1.00 90.62 136 ALA A O 1
ATOM 1043 N N . LYS A 1 137 ? 0.568 7.059 1.929 1.00 90.88 137 LYS A N 1
ATOM 1044 C CA . LYS A 1 137 ? -0.340 7.852 2.758 1.00 90.88 137 LYS A CA 1
ATOM 1045 C C . LYS A 1 137 ? -1.014 6.956 3.779 1.00 90.88 137 LYS A C 1
ATOM 1047 O O . LYS A 1 137 ? -1.202 5.769 3.541 1.00 90.88 137 LYS A O 1
ATOM 1052 N N . CYS A 1 138 ? -1.418 7.550 4.885 1.00 87.38 138 CYS A N 1
ATOM 1053 C CA . CYS A 1 138 ? -2.376 6.926 5.775 1.00 87.38 138 CYS A CA 1
ATOM 1054 C C . CYS A 1 138 ? -3.788 7.042 5.194 1.00 87.38 138 CYS A C 1
ATOM 1056 O O . CYS A 1 138 ? -4.130 8.081 4.628 1.00 87.38 138 CYS A O 1
ATOM 1058 N N . ASP A 1 139 ? -4.604 6.001 5.350 1.00 79.31 139 ASP A N 1
ATOM 1059 C CA . ASP A 1 139 ? -6.056 6.094 5.149 1.00 79.31 139 ASP A CA 1
ATOM 1060 C C . ASP A 1 139 ? -6.664 7.087 6.151 1.00 79.31 139 ASP A C 1
ATOM 1062 O O . ASP A 1 139 ? -7.504 7.912 5.804 1.00 79.31 139 ASP A O 1
ATOM 1066 N N . LEU A 1 140 ? -6.169 7.037 7.394 1.00 74.12 140 LEU A N 1
ATOM 1067 C CA . LEU A 1 140 ? -6.482 7.947 8.492 1.00 74.12 140 LEU A CA 1
ATOM 1068 C C . LEU A 1 140 ? -5.216 8.227 9.308 1.00 74.12 140 LEU A C 1
ATOM 1070 O O . LEU A 1 140 ? -4.425 7.318 9.553 1.00 74.12 140 LEU A O 1
ATOM 1074 N N . GLY A 1 141 ? -5.041 9.467 9.764 1.00 80.38 141 GLY A N 1
ATOM 1075 C CA . GLY A 1 141 ? -3.866 9.880 10.535 1.00 80.38 141 GLY A CA 1
ATOM 1076 C C . GLY A 1 141 ? -2.685 10.305 9.661 1.00 80.38 141 GLY A C 1
ATOM 1077 O O . GLY A 1 141 ? -2.865 10.804 8.547 1.00 80.38 141 GLY A O 1
ATOM 1078 N N . ARG A 1 142 ? -1.460 10.144 10.177 1.00 88.06 142 ARG A N 1
ATOM 1079 C CA . ARG A 1 142 ? -0.227 10.607 9.518 1.00 88.06 142 ARG A CA 1
ATOM 1080 C C . ARG A 1 142 ? 0.915 9.600 9.607 1.00 88.06 142 ARG A C 1
ATOM 1082 O O . ARG A 1 142 ? 1.007 8.811 10.542 1.00 88.06 142 ARG A O 1
ATOM 1089 N N . LEU A 1 143 ? 1.816 9.661 8.628 1.00 91.81 143 LEU A N 1
ATOM 1090 C CA . LEU A 1 143 ? 3.044 8.870 8.612 1.00 91.81 143 LEU A CA 1
ATOM 1091 C C . LEU A 1 143 ? 4.091 9.470 9.552 1.00 91.81 143 LEU A C 1
ATOM 1093 O O . LEU A 1 143 ? 4.655 10.528 9.261 1.00 91.81 143 LEU A O 1
ATOM 1097 N N . THR A 1 144 ? 4.414 8.761 10.624 1.00 91.44 144 THR A N 1
ATOM 1098 C CA . THR A 1 144 ? 5.455 9.132 11.590 1.00 91.44 144 THR A CA 1
ATOM 1099 C C . THR A 1 144 ? 6.729 8.328 11.352 1.00 91.44 144 THR A C 1
ATOM 1101 O O . THR A 1 144 ? 6.649 7.137 11.065 1.00 91.44 144 THR A O 1
ATOM 1104 N N . ASN A 1 145 ? 7.901 8.958 11.461 1.00 91.69 145 ASN A N 1
ATOM 1105 C CA . ASN A 1 145 ? 9.178 8.239 11.443 1.00 91.69 145 ASN A CA 1
ATOM 1106 C C . ASN A 1 145 ? 9.329 7.441 12.750 1.00 91.69 145 ASN A C 1
ATOM 1108 O O . ASN A 1 145 ? 9.043 7.982 13.819 1.00 91.69 145 ASN A O 1
ATOM 1112 N N . ILE A 1 146 ? 9.737 6.175 12.654 1.00 92.00 146 ILE A N 1
ATOM 1113 C CA . ILE A 1 146 ? 9.957 5.288 13.804 1.00 92.00 146 ILE A CA 1
ATOM 1114 C C . ILE A 1 146 ? 11.389 4.739 13.883 1.00 92.00 146 ILE A C 1
ATOM 1116 O O . ILE A 1 146 ? 11.714 4.068 14.858 1.00 92.00 146 ILE A O 1
ATOM 1120 N N . GLY A 1 147 ? 12.256 5.042 12.912 1.00 89.88 147 GLY A N 1
ATOM 1121 C CA . GLY A 1 147 ? 13.673 4.681 12.962 1.00 89.88 147 GLY A CA 1
ATOM 1122 C C . GLY A 1 147 ? 14.369 4.782 11.608 1.00 89.88 147 GLY A C 1
ATOM 1123 O O . GLY A 1 147 ? 13.721 4.953 10.578 1.00 89.88 147 GLY A O 1
ATOM 1124 N N . GLU A 1 148 ? 15.696 4.629 11.604 1.00 88.00 148 GLU A N 1
ATOM 1125 C CA . GLU A 1 148 ? 16.501 4.579 10.373 1.00 88.00 148 GLU A CA 1
ATOM 1126 C C . GLU A 1 148 ? 17.437 3.352 10.316 1.00 88.00 148 GLU A C 1
ATOM 1128 O O . GLU A 1 148 ? 18.661 3.495 10.387 1.00 88.00 148 GLU A O 1
ATOM 1133 N N . PRO A 1 149 ? 16.900 2.120 10.233 1.00 77.19 149 PRO A N 1
ATOM 1134 C CA . PRO A 1 149 ? 17.724 0.922 10.092 1.00 77.19 149 PRO A CA 1
ATOM 1135 C C . PRO A 1 149 ? 18.504 0.939 8.772 1.00 77.19 149 PRO A C 1
ATOM 1137 O O . PRO A 1 149 ? 17.934 1.198 7.713 1.00 77.19 149 PRO A O 1
ATOM 1140 N N . GLU A 1 150 ? 19.804 0.636 8.824 1.00 72.44 150 GLU A N 1
ATOM 1141 C CA . GLU A 1 150 ? 20.660 0.484 7.631 1.00 72.44 150 GLU A CA 1
ATOM 1142 C C . GLU A 1 150 ? 20.624 1.694 6.670 1.00 72.44 150 GLU A C 1
ATOM 1144 O O . GLU A 1 150 ? 20.772 1.550 5.456 1.00 72.44 150 GLU A O 1
ATOM 1149 N N . GLY A 1 151 ? 20.399 2.900 7.206 1.00 71.31 151 GLY A N 1
ATOM 1150 C CA . GLY A 1 151 ? 20.331 4.138 6.423 1.00 71.31 151 GLY A CA 1
ATOM 1151 C C . GLY A 1 151 ? 19.029 4.343 5.638 1.00 71.31 151 GLY A C 1
ATOM 1152 O O . GLY A 1 151 ? 18.941 5.285 4.854 1.00 71.31 151 GLY A O 1
ATOM 1153 N N . LYS A 1 152 ? 18.010 3.499 5.841 1.00 78.25 152 LYS A N 1
ATOM 1154 C CA . LYS A 1 152 ? 16.665 3.650 5.260 1.00 78.25 152 LYS A CA 1
ATOM 1155 C C . LYS A 1 152 ? 15.689 4.073 6.344 1.00 78.25 152 LYS A C 1
ATOM 1157 O O . LYS A 1 152 ? 15.757 3.553 7.453 1.00 78.25 152 LYS A O 1
ATOM 1162 N N . ARG A 1 153 ? 14.748 4.975 6.047 1.00 89.75 153 ARG A N 1
ATOM 1163 C CA . ARG A 1 153 ? 13.798 5.438 7.074 1.00 89.75 153 ARG A CA 1
ATOM 1164 C C . ARG A 1 153 ? 12.607 4.498 7.154 1.00 89.75 153 ARG A C 1
ATOM 1166 O O . ARG A 1 153 ? 11.912 4.285 6.163 1.00 89.75 153 ARG A O 1
ATOM 1173 N N . LEU A 1 154 ? 12.327 3.989 8.343 1.00 93.12 154 LEU A N 1
ATOM 1174 C CA . LEU A 1 154 ? 11.128 3.218 8.623 1.00 93.12 154 LEU A CA 1
ATOM 1175 C C . LEU A 1 154 ? 10.036 4.159 9.131 1.00 93.12 154 LEU A C 1
ATOM 1177 O O . LEU A 1 154 ? 10.201 4.863 10.129 1.00 93.12 154 LEU A O 1
ATOM 1181 N N . ARG A 1 155 ? 8.898 4.186 8.440 1.00 93.69 155 ARG A N 1
ATOM 1182 C CA . ARG A 1 155 ? 7.757 5.034 8.792 1.00 93.69 155 ARG A CA 1
ATOM 1183 C C . ARG A 1 155 ? 6.558 4.177 9.147 1.00 93.69 155 ARG A C 1
ATOM 1185 O O . ARG A 1 155 ? 6.322 3.146 8.533 1.00 93.69 155 ARG A O 1
ATOM 1192 N N . LYS A 1 156 ? 5.765 4.647 10.101 1.00 92.00 156 LYS A N 1
ATOM 1193 C CA . LYS A 1 156 ? 4.547 3.991 10.572 1.00 92.00 156 LYS A CA 1
ATOM 1194 C C . LYS A 1 156 ? 3.355 4.905 10.389 1.00 92.00 156 LYS A C 1
ATOM 1196 O O . LYS A 1 156 ? 3.440 6.098 10.680 1.00 92.00 156 LYS A O 1
ATOM 1201 N N . CYS A 1 157 ? 2.249 4.355 9.912 1.00 90.31 157 CYS A N 1
ATOM 1202 C CA . CYS A 1 157 ? 0.987 5.068 9.922 1.00 90.31 157 CYS A CA 1
ATOM 1203 C C . CYS A 1 157 ? 0.445 5.117 11.351 1.00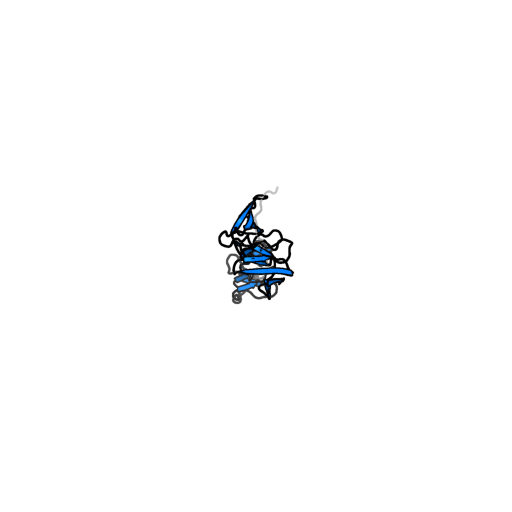 90.31 157 CYS A C 1
ATOM 1205 O O . CYS A 1 157 ? 0.318 4.074 11.990 1.00 90.31 157 CYS A O 1
ATOM 1207 N N . LYS A 1 158 ? 0.171 6.322 11.855 1.00 85.50 158 LYS A N 1
ATOM 1208 C CA . LYS A 1 158 ? -0.326 6.535 13.212 1.00 85.50 158 LYS A CA 1
ATOM 1209 C C . LYS A 1 158 ? -1.532 7.463 13.200 1.00 85.50 158 LYS A C 1
ATOM 1211 O O . LYS A 1 158 ? -1.466 8.577 12.672 1.00 85.50 158 LYS A O 1
ATOM 1216 N N . ILE A 1 159 ? -2.608 7.017 13.832 1.00 81.12 159 ILE A N 1
ATOM 1217 C CA . ILE A 1 159 ? -3.757 7.852 14.176 1.00 81.12 159 ILE A CA 1
ATOM 1218 C C . ILE A 1 159 ? -3.550 8.369 15.596 1.00 81.12 159 ILE A C 1
ATOM 1220 O O . ILE A 1 159 ? -3.349 7.602 16.540 1.00 81.12 159 ILE A O 1
ATOM 1224 N N . GLU A 1 160 ? -3.537 9.689 15.743 1.00 72.81 160 GLU A N 1
ATOM 1225 C CA . GLU A 1 160 ? -3.407 10.316 17.055 1.00 72.81 160 GLU A CA 1
ATOM 1226 C C . GLU A 1 160 ? -4.719 10.209 17.825 1.00 72.81 160 GLU A C 1
ATOM 1228 O O . GLU A 1 160 ? -5.790 10.065 17.235 1.00 72.81 160 GLU A O 1
ATOM 1233 N N . ARG A 1 161 ? -4.617 10.213 19.158 1.00 69.69 161 ARG A N 1
ATOM 1234 C CA . ARG A 1 161 ? -5.797 10.248 20.017 1.00 69.69 161 ARG A CA 1
ATOM 1235 C C . ARG A 1 161 ? -6.567 11.521 19.693 1.00 69.69 161 ARG A C 1
ATOM 1237 O O . ARG A 1 161 ? -5.980 12.599 19.688 1.00 69.69 161 ARG A O 1
ATOM 1244 N N . ASP A 1 162 ? -7.860 11.367 19.471 1.00 68.94 162 ASP A N 1
ATOM 1245 C CA . ASP A 1 162 ? -8.761 12.497 19.356 1.00 68.94 162 ASP A CA 1
ATOM 1246 C C . ASP A 1 162 ? -9.413 12.719 20.725 1.00 68.94 162 ASP A C 1
ATOM 1248 O O . ASP A 1 162 ? -10.176 11.879 21.212 1.00 68.94 162 ASP A O 1
ATOM 1252 N N . GLU A 1 163 ? -9.021 13.804 21.397 1.00 69.12 163 GLU A N 1
ATOM 1253 C CA . GLU A 1 163 ? -9.517 14.141 22.735 1.00 69.12 163 GLU A CA 1
ATOM 1254 C C . GLU A 1 163 ? -11.000 14.532 22.712 1.00 69.12 163 GLU A C 1
ATOM 1256 O O . GLU A 1 163 ? -11.703 14.271 23.688 1.00 69.12 163 GLU A O 1
ATOM 1261 N N . GLU A 1 164 ? -11.492 15.074 21.592 1.00 66.44 164 GLU A N 1
ATOM 1262 C CA . GLU A 1 164 ? -12.896 15.461 21.417 1.00 66.44 164 GLU A CA 1
ATOM 1263 C C . GLU A 1 164 ? -13.806 14.226 21.392 1.00 66.44 164 GLU A C 1
ATOM 1265 O O . GLU A 1 164 ? -14.869 14.213 22.012 1.00 66.44 164 GLU A O 1
ATOM 1270 N N . TYR A 1 165 ? -13.362 13.154 20.729 1.00 64.44 165 TYR A N 1
ATOM 1271 C CA . TYR A 1 165 ? -14.148 11.927 20.545 1.00 64.44 165 TYR A CA 1
ATOM 1272 C C . TYR A 1 165 ? -13.783 10.799 21.524 1.00 64.44 165 TYR A C 1
ATOM 1274 O O . TYR A 1 165 ? -14.380 9.721 21.463 1.00 64.44 165 TYR A O 1
ATOM 1282 N N . GLN A 1 166 ? -12.830 11.045 22.436 1.00 79.75 166 GLN A N 1
ATOM 1283 C CA . GLN A 1 166 ? -12.329 10.096 23.444 1.00 79.75 166 GLN A CA 1
ATOM 1284 C C . GLN A 1 166 ? -11.976 8.717 22.867 1.00 79.75 166 GLN A C 1
ATOM 1286 O O . GLN A 1 166 ? -12.188 7.679 23.492 1.00 79.75 166 GLN A O 1
ATOM 1291 N N . CYS A 1 167 ? -11.430 8.702 21.656 1.00 79.31 167 CYS A N 1
ATOM 1292 C CA . CYS A 1 167 ? -11.154 7.482 20.916 1.00 79.31 167 CYS A CA 1
ATOM 1293 C C . CYS A 1 167 ? -9.645 7.298 20.705 1.00 79.31 167 CYS A C 1
ATOM 1295 O O . CYS A 1 167 ? -8.864 8.254 20.643 1.00 79.31 167 CYS A O 1
ATOM 1297 N N . LYS A 1 168 ? -9.204 6.042 20.615 1.00 79.12 168 LYS A N 1
ATOM 1298 C CA . LYS A 1 168 ? -7.798 5.672 20.441 1.00 79.12 168 LYS A CA 1
ATOM 1299 C C . LYS A 1 168 ? -7.580 5.053 19.067 1.00 79.12 168 LYS A C 1
ATOM 1301 O O . LYS A 1 168 ? -7.992 3.925 18.835 1.00 79.12 168 LYS A O 1
ATOM 1306 N N . GLY A 1 169 ? -6.847 5.746 18.201 1.00 77.62 169 GLY A N 1
ATOM 1307 C CA . GLY A 1 169 ? -6.329 5.168 16.958 1.00 77.62 169 GLY A CA 1
ATOM 1308 C C . GLY A 1 169 ? -7.410 4.569 16.048 1.00 77.62 169 GLY A C 1
ATOM 1309 O O . GLY A 1 169 ? -8.559 5.013 16.067 1.00 77.62 169 GLY A O 1
ATOM 1310 N N . ALA A 1 170 ? -7.065 3.537 15.274 1.00 81.62 170 ALA A N 1
ATOM 1311 C CA . ALA A 1 170 ? -8.053 2.696 14.591 1.00 81.62 170 ALA A CA 1
ATOM 1312 C C . ALA A 1 170 ? -7.939 1.224 14.994 1.00 81.62 170 ALA A C 1
ATOM 1314 O O . ALA A 1 170 ? -6.847 0.679 15.135 1.00 81.62 170 ALA A O 1
ATOM 1315 N N . ALA A 1 171 ? -9.088 0.559 15.102 1.00 83.06 171 ALA A N 1
ATOM 1316 C CA . ALA A 1 171 ? -9.154 -0.889 15.201 1.00 83.06 171 ALA A CA 1
ATOM 1317 C C . ALA A 1 171 ? -8.803 -1.498 13.838 1.00 83.06 171 ALA A C 1
ATOM 1319 O O . ALA A 1 171 ? -9.502 -1.263 12.845 1.00 83.06 171 ALA A O 1
ATOM 1320 N N . VAL A 1 172 ? -7.729 -2.286 13.791 1.00 83.69 172 VAL A N 1
ATOM 1321 C CA . VAL A 1 172 ? -7.347 -3.072 12.612 1.00 83.69 172 VAL A CA 1
ATOM 1322 C C . VAL A 1 172 ? -7.937 -4.473 12.748 1.00 83.69 172 VAL A C 1
ATOM 1324 O O . VAL A 1 172 ? -7.503 -5.245 13.593 1.00 83.69 172 VAL A O 1
ATOM 1327 N N . LEU A 1 173 ? -8.924 -4.776 11.907 1.00 84.75 173 LEU A N 1
ATOM 1328 C CA . LEU A 1 173 ? -9.684 -6.023 11.866 1.00 84.75 173 LEU A CA 1
ATOM 1329 C C . LEU A 1 173 ? -9.028 -7.023 10.903 1.00 84.75 173 LEU A C 1
ATOM 1331 O O . LEU A 1 173 ? -8.745 -6.690 9.751 1.00 84.75 173 LEU A O 1
ATOM 1335 N N . TYR A 1 174 ? -8.818 -8.249 11.339 1.00 86.06 174 TYR A N 1
ATOM 1336 C CA . TYR A 1 174 ? -8.487 -9.410 10.525 1.00 86.06 174 TYR A CA 1
ATOM 1337 C C . TYR A 1 174 ? -9.749 -10.088 9.992 1.00 86.06 174 TYR A C 1
ATOM 1339 O O . TYR A 1 174 ? -10.869 -9.739 10.334 1.00 86.06 174 TYR A O 1
ATOM 1347 N N . ASP A 1 175 ? -9.558 -11.033 9.082 1.00 88.38 175 ASP A N 1
ATOM 1348 C CA . ASP A 1 175 ? -10.644 -11.792 8.466 1.00 88.38 175 ASP A CA 1
ATOM 1349 C C . ASP A 1 175 ? -11.461 -12.555 9.518 1.00 88.38 175 ASP A C 1
ATOM 1351 O O . ASP A 1 175 ? -10.897 -13.342 10.275 1.00 88.38 175 ASP A O 1
ATOM 1355 N N . GLY A 1 176 ? -12.774 -12.320 9.547 1.00 87.44 176 GLY A N 1
ATOM 1356 C CA . GLY A 1 176 ? -13.695 -12.847 10.557 1.00 87.44 176 GLY A CA 1
ATOM 1357 C C . GLY A 1 176 ? -13.895 -11.938 11.774 1.00 87.44 176 GLY A C 1
ATOM 1358 O O . GLY A 1 176 ? -14.911 -12.070 12.459 1.00 87.44 176 GLY A O 1
ATOM 1359 N N . ASP A 1 177 ? -13.002 -10.974 12.010 1.00 90.62 177 ASP A N 1
ATOM 1360 C CA . ASP A 1 177 ? -13.116 -10.062 13.144 1.00 90.62 177 ASP A CA 1
ATOM 1361 C C . ASP A 1 177 ? -14.334 -9.146 13.006 1.00 90.62 177 ASP A C 1
ATOM 1363 O O . ASP A 1 177 ? -14.736 -8.737 11.907 1.00 90.62 177 ASP A O 1
ATOM 1367 N N . ARG A 1 178 ? -14.892 -8.747 14.152 1.00 91.12 178 ARG A N 1
ATOM 1368 C CA . ARG A 1 178 ? -16.087 -7.906 14.220 1.00 91.12 178 ARG A CA 1
ATOM 1369 C C . ARG A 1 178 ? -15.829 -6.606 14.959 1.00 91.12 178 ARG A C 1
ATOM 1371 O O . ARG A 1 178 ? -15.103 -6.562 15.948 1.00 91.12 178 ARG A O 1
ATOM 1378 N N . ALA A 1 179 ? -16.492 -5.550 14.510 1.00 91.19 179 ALA A N 1
ATOM 1379 C CA . ALA A 1 179 ? -16.542 -4.273 15.205 1.00 91.19 179 ALA A CA 1
ATOM 1380 C C . ALA A 1 179 ? -17.967 -3.725 15.212 1.00 91.19 179 ALA A C 1
ATOM 1382 O O . ALA A 1 179 ? -18.704 -3.888 14.238 1.00 91.19 179 ALA A O 1
ATOM 1383 N N . ARG A 1 180 ? -18.342 -3.045 16.294 1.00 91.69 180 ARG A N 1
ATOM 1384 C CA . ARG A 1 180 ? -19.605 -2.316 16.403 1.00 91.69 180 ARG A CA 1
ATOM 1385 C C . ARG A 1 180 ? -19.352 -0.822 16.294 1.00 91.69 180 ARG A C 1
ATOM 1387 O O . ARG A 1 180 ? -18.507 -0.275 16.999 1.00 91.69 180 ARG A O 1
ATOM 1394 N N . GLU A 1 181 ? -20.115 -0.179 15.429 1.00 91.56 181 GLU A N 1
ATOM 1395 C CA . GLU A 1 181 ? -20.200 1.269 15.322 1.00 91.56 181 GLU A CA 1
ATOM 1396 C C . GLU A 1 181 ? -21.088 1.802 16.455 1.00 91.56 181 GLU A C 1
ATOM 1398 O O . GLU A 1 181 ? -22.255 1.428 16.571 1.00 91.56 181 GLU A O 1
ATOM 1403 N N . LEU A 1 182 ? -20.524 2.643 17.322 1.00 87.00 182 LEU A N 1
ATOM 1404 C CA . LEU A 1 182 ? -21.258 3.368 18.365 1.00 87.00 182 LEU A CA 1
ATOM 1405 C C . LEU A 1 182 ? -21.754 4.720 17.841 1.00 87.00 182 LEU A C 1
ATOM 1407 O O . LEU A 1 182 ? -22.843 5.172 18.185 1.00 87.00 182 LEU A O 1
ATOM 1411 N N . SER A 1 183 ? -20.934 5.375 17.019 1.00 84.25 183 SER A N 1
ATOM 1412 C CA . SER A 1 183 ? -21.239 6.628 16.329 1.00 84.25 183 SER A CA 1
ATOM 1413 C C . SER A 1 183 ? -20.351 6.756 15.088 1.00 84.25 183 SER A C 1
ATOM 1415 O O . SER A 1 183 ? -19.432 5.960 14.904 1.00 84.25 183 SER A O 1
ATOM 1417 N N . HIS A 1 184 ? -20.555 7.803 14.283 1.00 79.75 184 HIS A N 1
ATOM 1418 C CA . HIS A 1 184 ? -19.809 8.039 13.037 1.00 79.75 184 HIS A CA 1
ATOM 1419 C C . HIS A 1 184 ? -18.267 8.037 13.171 1.00 79.75 184 HIS A C 1
ATOM 1421 O O . HIS A 1 184 ? -17.566 7.919 12.165 1.00 79.75 184 HIS A O 1
ATOM 1427 N N . ARG A 1 185 ? -17.729 8.178 14.393 1.00 79.62 185 ARG A N 1
ATOM 1428 C CA . ARG A 1 185 ? -16.289 8.123 14.701 1.00 79.62 185 ARG A CA 1
ATOM 1429 C C . ARG A 1 185 ? -15.919 7.166 15.828 1.00 79.62 185 ARG A C 1
ATOM 1431 O O . ARG A 1 185 ? -14.736 6.984 16.055 1.00 79.62 185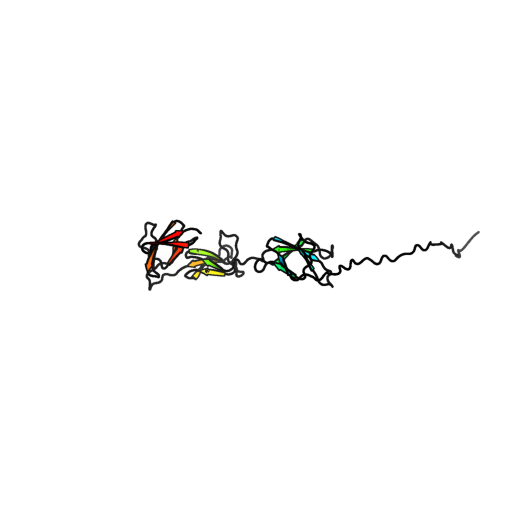 ARG A O 1
ATOM 1438 N N . ASN A 1 186 ? -16.870 6.513 16.494 1.00 87.25 186 ASN A N 1
ATOM 1439 C CA . ASN A 1 186 ? -16.558 5.653 17.637 1.00 87.25 186 ASN A CA 1
ATOM 1440 C C . ASN A 1 186 ? -16.900 4.203 17.327 1.00 87.25 186 ASN A C 1
ATOM 1442 O O . ASN A 1 186 ? -18.037 3.872 16.998 1.00 87.25 186 ASN A O 1
ATOM 1446 N N . TRP A 1 187 ? -15.899 3.342 17.462 1.00 89.88 187 TRP A N 1
ATOM 1447 C CA . TRP A 1 187 ? -15.972 1.925 17.142 1.00 89.88 187 TRP A CA 1
ATOM 1448 C C . TRP A 1 187 ? -15.457 1.105 18.314 1.00 89.88 187 TRP A C 1
ATOM 1450 O O . TRP A 1 187 ? -14.454 1.465 18.919 1.00 89.88 187 TRP A O 1
ATOM 1460 N N . VAL A 1 188 ? -16.099 -0.019 18.605 1.00 90.44 188 VAL A N 1
ATOM 1461 C CA . VAL A 1 188 ? -15.594 -0.998 19.575 1.00 90.44 188 VAL A CA 1
ATOM 1462 C C . VAL A 1 188 ? -15.344 -2.319 18.878 1.00 90.44 188 VAL A C 1
ATOM 1464 O O . VAL A 1 188 ? -16.159 -2.796 18.084 1.00 90.44 188 VAL A O 1
ATOM 1467 N N . TYR A 1 189 ? -14.183 -2.891 19.156 1.00 87.50 189 TYR A N 1
ATOM 1468 C CA . TYR A 1 189 ? -13.812 -4.207 18.677 1.00 87.50 189 TYR A CA 1
ATOM 1469 C C . TYR A 1 189 ? -14.586 -5.269 19.467 1.00 87.50 189 TYR A C 1
ATOM 1471 O O . TYR A 1 189 ? -14.708 -5.170 20.685 1.00 87.50 189 TYR A O 1
ATOM 1479 N N . MET A 1 190 ? -15.173 -6.247 18.778 1.00 82.62 190 MET A N 1
ATOM 1480 C CA . MET A 1 190 ? -16.100 -7.205 19.392 1.00 82.62 190 MET A CA 1
ATOM 1481 C C . MET A 1 190 ? -15.467 -8.556 19.734 1.00 82.62 190 MET A C 1
ATOM 1483 O O . MET A 1 190 ? -16.172 -9.400 20.280 1.00 82.62 190 MET A O 1
ATOM 1487 N N . ASP A 1 191 ? -14.187 -8.774 19.417 1.00 67.25 191 ASP A N 1
ATOM 1488 C CA . ASP A 1 191 ? -13.550 -10.083 19.593 1.00 67.25 191 ASP A CA 1
ATOM 1489 C C . ASP A 1 191 ? -12.149 -10.017 20.204 1.00 67.25 191 ASP A C 1
ATOM 1491 O O . ASP A 1 191 ? -11.162 -10.439 19.616 1.00 67.25 191 ASP A O 1
ATOM 1495 N N . HIS A 1 192 ? -12.039 -9.452 21.398 1.00 54.53 192 HIS A N 1
ATOM 1496 C CA . HIS A 1 192 ? -10.976 -9.763 22.353 1.00 54.53 192 HIS A CA 1
ATOM 1497 C C . HIS A 1 192 ? -11.457 -9.322 23.734 1.00 54.53 192 HIS A C 1
ATOM 1499 O O . HIS A 1 192 ? -12.421 -8.570 23.840 1.00 54.53 192 HIS A O 1
ATOM 1505 N N . HIS A 1 193 ? -10.784 -9.782 24.786 1.00 56.28 193 HIS A N 1
ATOM 1506 C CA . HIS A 1 193 ? -11.030 -9.499 26.209 1.00 56.28 193 HIS A CA 1
ATOM 1507 C C . HIS A 1 193 ? -11.110 -8.003 26.621 1.00 56.28 193 HIS A C 1
ATOM 1509 O O . HIS A 1 193 ? -11.129 -7.703 27.810 1.00 56.28 193 HIS A O 1
ATOM 1515 N N . ASP A 1 194 ? -11.160 -7.073 25.669 1.00 57.47 194 ASP A N 1
ATOM 1516 C CA . ASP A 1 194 ? -11.110 -5.626 25.839 1.00 57.47 194 ASP A CA 1
ATOM 1517 C C . ASP A 1 194 ? -12.196 -4.961 24.965 1.00 57.47 194 ASP A C 1
ATOM 1519 O O . ASP A 1 194 ? -11.935 -4.382 23.910 1.00 57.47 194 ASP A O 1
ATOM 1523 N N . THR A 1 195 ? -13.459 -5.101 25.383 1.00 64.81 195 THR A N 1
ATOM 1524 C CA . THR A 1 195 ? -14.618 -4.442 24.745 1.00 64.81 195 THR A CA 1
ATOM 1525 C C . THR A 1 195 ? -14.787 -2.983 25.180 1.00 64.81 195 THR A C 1
ATOM 1527 O O . THR A 1 195 ? -15.728 -2.318 24.748 1.00 64.81 195 THR A O 1
ATOM 1530 N N . GLU A 1 196 ? -13.917 -2.493 26.067 1.00 72.31 196 GLU A N 1
ATOM 1531 C CA . GLU A 1 196 ? -13.985 -1.147 26.646 1.00 72.31 196 GLU A CA 1
ATOM 1532 C C . GLU A 1 196 ? -13.205 -0.119 25.818 1.00 72.31 196 GLU A C 1
ATOM 1534 O O . GLU A 1 196 ? -13.465 1.083 25.900 1.00 72.31 196 GLU A O 1
ATOM 1539 N N . THR A 1 197 ? -12.275 -0.573 24.973 1.00 82.12 197 THR A N 1
ATOM 1540 C CA . THR A 1 197 ? -11.495 0.328 24.126 1.00 82.12 197 THR A CA 1
ATOM 1541 C C . THR A 1 197 ? -12.329 0.869 22.960 1.00 82.12 197 THR A C 1
ATOM 1543 O O . THR A 1 197 ? -12.722 0.136 22.049 1.00 82.12 197 THR A O 1
ATOM 1546 N N . VAL A 1 198 ? -12.537 2.190 22.952 1.00 87.31 198 VAL A N 1
ATOM 1547 C CA . VAL A 1 198 ? -13.168 2.930 21.849 1.00 87.31 198 VAL A CA 1
ATOM 1548 C C . VAL A 1 198 ? -12.109 3.404 20.850 1.00 87.31 198 VAL A C 1
ATOM 1550 O O . VAL A 1 198 ? -11.147 4.083 21.209 1.00 87.31 198 VAL A O 1
ATOM 1553 N N . TYR A 1 199 ? -12.307 3.08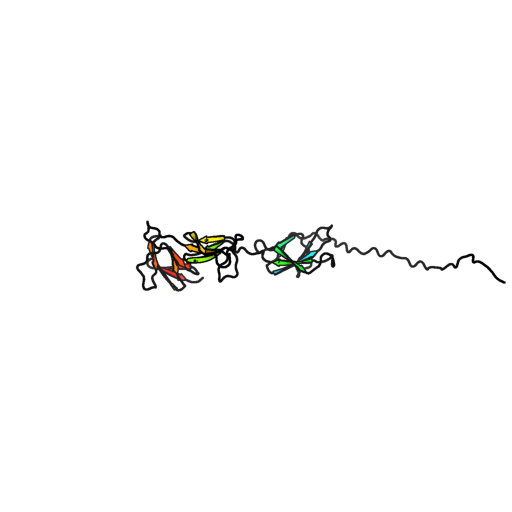2 19.575 1.00 86.75 199 TYR A N 1
ATOM 1554 C CA . TYR A 1 199 ? -11.438 3.424 18.451 1.00 86.75 199 TYR A CA 1
ATOM 1555 C C . TYR A 1 199 ? -12.072 4.491 17.561 1.00 86.75 199 TYR A C 1
ATOM 1557 O O . TYR A 1 199 ? -13.287 4.498 17.371 1.00 86.75 199 TYR A O 1
ATOM 1565 N N . CYS A 1 200 ? -11.244 5.355 16.965 1.00 84.69 200 CYS A N 1
ATOM 1566 C CA . CYS A 1 200 ? -11.705 6.447 16.099 1.00 84.69 200 CYS A CA 1
ATOM 1567 C C . CYS A 1 200 ? -12.173 5.957 14.714 1.00 84.69 200 CYS A C 1
ATOM 1569 O O . CYS A 1 200 ? -12.783 6.685 13.931 1.00 84.69 200 CYS A O 1
ATOM 1571 N N . ALA A 1 201 ? -11.828 4.716 14.370 1.00 85.31 201 ALA A N 1
ATOM 1572 C CA . ALA A 1 201 ? -12.261 4.029 13.164 1.00 85.31 201 ALA A CA 1
ATOM 1573 C C . ALA A 1 201 ? -12.081 2.515 13.322 1.00 85.31 201 ALA A C 1
ATOM 1575 O O . ALA A 1 201 ? -11.233 2.066 14.090 1.00 85.31 201 ALA A O 1
ATOM 1576 N N . ALA A 1 202 ? -12.806 1.731 12.524 1.00 87.19 202 ALA A N 1
ATOM 1577 C CA . ALA A 1 202 ? -12.538 0.306 12.330 1.00 87.19 202 ALA A CA 1
ATOM 1578 C C . ALA A 1 202 ? -12.203 0.020 10.862 1.00 87.19 202 ALA A C 1
ATOM 1580 O O . ALA A 1 202 ? -12.910 0.472 9.952 1.00 87.19 202 ALA A O 1
ATOM 1581 N N . ARG A 1 203 ? -11.133 -0.731 10.590 1.00 84.62 203 ARG A N 1
ATOM 1582 C CA . ARG A 1 203 ? -10.653 -1.023 9.230 1.00 84.62 203 ARG A CA 1
ATOM 1583 C C . ARG A 1 203 ? -10.222 -2.471 9.098 1.00 84.62 203 ARG A C 1
ATOM 1585 O O . ARG A 1 203 ? -9.455 -2.961 9.909 1.00 84.62 203 ARG A O 1
ATOM 1592 N N . CYS A 1 204 ? -10.653 -3.116 8.022 1.00 84.12 204 CYS A N 1
ATOM 1593 C CA . CYS A 1 204 ? -10.080 -4.385 7.607 1.00 84.12 204 CYS A CA 1
ATOM 1594 C C . CYS A 1 204 ? -8.610 -4.223 7.235 1.00 84.12 204 CYS A C 1
ATOM 1596 O O . CYS A 1 204 ? -8.279 -3.365 6.418 1.00 84.12 204 CYS A O 1
ATOM 1598 N N . ARG A 1 205 ? -7.751 -5.091 7.768 1.00 77.88 205 ARG A N 1
ATOM 1599 C CA . ARG A 1 205 ? -6.365 -5.246 7.323 1.00 77.88 205 ARG A CA 1
ATOM 1600 C C . ARG A 1 205 ? -6.322 -5.649 5.853 1.00 77.88 205 ARG A C 1
ATOM 1602 O O . ARG A 1 205 ? -5.512 -5.123 5.096 1.00 77.88 205 ARG A O 1
ATOM 1609 N N . TYR A 1 206 ? -7.210 -6.563 5.467 1.00 76.19 206 TYR A N 1
ATOM 1610 C CA . TYR A 1 206 ? -7.402 -7.008 4.093 1.00 76.19 206 TYR A CA 1
ATOM 1611 C C . TYR A 1 206 ? -8.895 -7.148 3.806 1.00 76.19 206 TYR A C 1
ATOM 1613 O O . TYR A 1 206 ? -9.639 -7.650 4.642 1.00 76.19 206 TYR A O 1
ATOM 1621 N N . GLY A 1 207 ? -9.320 -6.740 2.613 1.00 79.88 207 GLY A N 1
ATOM 1622 C CA . GLY A 1 207 ? -10.709 -6.871 2.185 1.00 79.88 207 GLY A CA 1
ATOM 1623 C C . GLY A 1 207 ? -11.607 -5.715 2.625 1.00 79.88 207 GLY A C 1
ATOM 1624 O O . GLY A 1 207 ? -11.154 -4.574 2.721 1.00 79.88 207 GLY A O 1
ATOM 1625 N N . ASN A 1 208 ? -12.899 -5.987 2.814 1.00 84.75 208 ASN A N 1
ATOM 1626 C CA . ASN A 1 208 ? -13.901 -4.961 3.102 1.00 84.75 208 ASN A CA 1
ATOM 1627 C C . ASN A 1 208 ? -14.721 -5.327 4.347 1.00 84.75 208 ASN A C 1
ATOM 1629 O O . ASN A 1 208 ? -14.970 -6.497 4.627 1.00 84.75 208 ASN A O 1
ATOM 1633 N N . LYS A 1 209 ? -15.197 -4.304 5.063 1.00 90.00 209 LYS A N 1
ATOM 1634 C CA . LYS A 1 209 ? -16.173 -4.489 6.139 1.00 90.00 209 LYS A CA 1
ATOM 1635 C C . LYS A 1 209 ? -17.549 -4.758 5.533 1.00 90.00 209 LYS A C 1
ATOM 1637 O O . LYS A 1 209 ? -18.018 -3.964 4.718 1.00 90.00 209 LYS A O 1
ATOM 1642 N N . LYS A 1 210 ? -18.209 -5.827 5.963 1.00 93.25 210 LYS A N 1
ATOM 1643 C CA . LYS A 1 210 ? -19.592 -6.153 5.621 1.00 93.25 210 LYS A CA 1
ATOM 1644 C C . LYS A 1 210 ? -20.485 -5.860 6.818 1.00 93.25 210 LYS A C 1
ATOM 1646 O O . LYS A 1 210 ? -20.230 -6.360 7.907 1.00 93.25 210 LYS A O 1
ATOM 1651 N N . HIS A 1 211 ? -21.527 -5.059 6.624 1.00 93.31 211 HIS A N 1
ATOM 1652 C CA . HIS A 1 211 ? -22.532 -4.839 7.662 1.00 93.31 211 HIS A CA 1
ATOM 1653 C C . HIS A 1 211 ? -23.334 -6.129 7.884 1.00 93.31 211 HIS A C 1
ATOM 1655 O O . HIS A 1 211 ? -23.875 -6.686 6.926 1.00 93.31 211 HIS A O 1
ATOM 1661 N N . ILE A 1 212 ? -23.398 -6.600 9.131 1.00 92.31 212 ILE A N 1
ATOM 1662 C CA . ILE A 1 212 ? -24.086 -7.844 9.515 1.00 92.31 212 ILE A CA 1
ATOM 1663 C C . ILE A 1 212 ? -25.302 -7.609 10.432 1.00 92.31 212 ILE A C 1
ATOM 1665 O O . ILE A 1 212 ? -25.997 -8.564 10.765 1.00 92.31 212 ILE A O 1
ATOM 1669 N N . GLY A 1 213 ? -25.596 -6.355 10.801 1.00 91.06 213 GLY A N 1
ATOM 1670 C CA . GLY A 1 213 ? -26.782 -5.961 11.577 1.00 91.06 213 GLY A CA 1
ATOM 1671 C C . GLY A 1 213 ? -26.454 -5.310 12.925 1.00 91.06 213 GLY A C 1
ATOM 1672 O O . GLY A 1 213 ? -25.364 -5.489 13.457 1.00 91.06 213 GLY A O 1
ATOM 1673 N N . ASN A 1 214 ? -27.397 -4.544 13.489 1.00 88.00 214 ASN A N 1
ATOM 1674 C CA . ASN A 1 214 ? -27.260 -3.836 14.778 1.00 88.00 214 ASN A CA 1
ATOM 1675 C C . ASN A 1 214 ? -25.992 -2.965 14.899 1.00 88.00 214 ASN A C 1
ATOM 1677 O O . ASN A 1 214 ? -25.348 -2.940 15.949 1.00 88.00 214 ASN A O 1
ATOM 1681 N N . GLY A 1 215 ? -25.598 -2.297 13.808 1.00 89.25 215 GLY A N 1
ATOM 1682 C CA . GLY A 1 215 ? -24.371 -1.493 13.763 1.00 89.25 215 GLY A CA 1
ATOM 1683 C C . GLY A 1 215 ? -23.088 -2.326 13.829 1.00 89.25 215 GLY A C 1
ATOM 1684 O O . GLY A 1 215 ? -22.015 -1.780 14.066 1.00 89.25 215 GLY A O 1
ATOM 1685 N N . VAL A 1 216 ? -23.175 -3.647 13.653 1.00 92.44 216 VAL A N 1
ATOM 1686 C CA . VAL A 1 216 ? -22.028 -4.556 13.643 1.00 92.44 216 VAL A CA 1
ATOM 1687 C C . VAL A 1 216 ? -21.563 -4.795 12.216 1.00 92.44 216 VAL A C 1
ATOM 1689 O O . VAL A 1 216 ? -22.355 -5.010 11.293 1.00 92.44 216 VAL A O 1
ATOM 1692 N N . TYR A 1 217 ? -20.247 -4.796 12.058 1.00 93.56 217 TYR A N 1
ATOM 1693 C CA . TYR A 1 217 ? -19.557 -5.058 10.814 1.00 93.56 217 TYR A CA 1
ATOM 1694 C C . TYR A 1 217 ? -18.551 -6.183 11.017 1.00 93.56 217 TYR A C 1
ATOM 1696 O O . TYR A 1 217 ? -17.818 -6.194 12.003 1.00 93.56 217 TYR A O 1
ATOM 1704 N N . GLU A 1 218 ? -18.504 -7.102 10.062 1.00 92.88 218 GLU A N 1
ATOM 1705 C CA . GLU A 1 218 ? -17.524 -8.182 9.997 1.00 92.88 218 GLU A CA 1
ATOM 1706 C C . GLU A 1 218 ? -16.509 -7.882 8.906 1.00 92.88 218 GLU A C 1
ATOM 1708 O O . GLU A 1 218 ? -16.863 -7.399 7.825 1.00 92.88 218 GLU A O 1
ATOM 1713 N N . CYS A 1 219 ? -15.245 -8.157 9.179 1.00 91.19 219 CYS A N 1
ATOM 1714 C CA . CYS A 1 219 ? -14.221 -8.046 8.170 1.00 91.19 219 CYS A CA 1
ATOM 1715 C C . CYS A 1 219 ? -14.178 -9.301 7.296 1.00 91.19 219 CYS A C 1
ATOM 1717 O O . CYS A 1 219 ? -14.049 -10.408 7.810 1.00 91.19 219 CYS A O 1
ATOM 1719 N N . GLN A 1 220 ? -14.270 -9.123 5.977 1.00 87.38 220 GLN A N 1
ATOM 1720 C CA . GLN A 1 220 ? -14.218 -10.222 5.015 1.00 87.38 220 GLN A CA 1
ATOM 1721 C C . GLN A 1 220 ? -13.104 -9.983 4.001 1.00 87.38 220 GLN A C 1
ATOM 1723 O O . GLN A 1 220 ? -13.018 -8.897 3.411 1.00 87.38 220 GLN A O 1
ATOM 1728 N N . LYS A 1 221 ? -12.268 -11.002 3.768 1.00 82.00 221 LYS A N 1
ATOM 1729 C CA . LYS A 1 221 ? -11.319 -11.000 2.645 1.00 82.00 221 LYS A CA 1
ATOM 1730 C C . LYS A 1 221 ? -12.042 -10.770 1.311 1.00 82.00 221 LYS A C 1
ATOM 1732 O O . LYS A 1 221 ? -13.193 -11.162 1.131 1.00 82.00 221 LYS A O 1
ATOM 1737 N N . ARG A 1 222 ? -11.347 -10.084 0.400 1.00 59.72 222 ARG A N 1
ATOM 1738 C CA . ARG A 1 222 ? -11.765 -9.938 -1.000 1.00 59.72 222 ARG A CA 1
ATOM 1739 C C . ARG A 1 222 ? -11.519 -11.220 -1.774 1.00 59.72 222 ARG A C 1
ATOM 1741 O O . ARG A 1 222 ? -10.486 -11.863 -1.485 1.00 59.72 222 ARG A O 1
#

Nearest PDB structures (foldseek):
  6gqb-assembly1_t  TM=2.710E-01  e=6.157E+00  Saccharomyces cerevisiae S288C
  4jnt-assembly1_B  TM=1.448E-01  e=1.429E+00  Bovine viral diarrhea virus 1
  8gpi-assembly1_D  TM=2.007E-01  e=8.992E+00  Homo sapiens

Secondary structure (DSSP, 8-state):
------------------------------------SEEEE-TT-EEEEE--TTS--EEEETTEEEEESEEEETTTTBEEEEEE--TTT-TT-EEEEEE--S---SEEEEPTT-EEEE-SSS-EE-TT-S-EESEEEESSSEEEEEE-GGG-EEEEEEPPPBTTTTB-SEEEEPTT-EEEEEETTEEEESSSS----EESEEEESSSEEEEEETTEEEEE--

Foldseek 3Di:
DDDDDDDDDDDDDPDPPPPCPPPPPPPVPPPPPPADEEAEDEAFWKWKWFDAPPDQIWIDGPPDPHTHNYYDHPLPDWDWAFDDDDCVPDVGITMTTGHRDQAAPEEAEDAAFAKWKDAVPQWIHHPPDPHIHNYYAYPAAGWDFDDQPPNITMIGGHHPQDPVVRAHGEAEAEAFWKWADPDPQWIATDDDPCRPHTHRYYDYPAADWDDPDPRMTGGHHD

Solvent-accessible surface area (backbone atoms only — not comparable to full-atom values): 13009 Å² total; per-residue (Å²): 141,89,82,87,80,91,81,90,84,86,86,88,77,86,74,79,82,69,81,76,69,76,76,66,78,79,69,79,72,71,75,74,66,76,52,54,56,65,41,75,33,53,81,71,39,49,36,33,43,31,51,52,101,90,52,82,52,35,34,31,46,86,90,46,106,50,52,10,56,37,78,41,37,65,57,88,68,25,41,75,43,84,73,46,62,53,77,86,82,43,67,67,49,34,37,27,28,27,36,70,38,97,51,55,73,44,66,45,72,33,52,52,75,38,62,35,36,38,69,82,80,64,35,29,34,39,91,93,46,98,56,36,16,52,37,77,43,35,76,51,62,42,73,41,82,76,48,58,67,97,84,31,39,34,29,29,18,41,36,68,69,41,79,91,74,69,18,50,29,49,43,72,28,50,72,73,35,38,35,33,54,79,48,103,47,34,21,26,48,68,78,58,103,56,66,80,56,40,10,44,36,74,42,39,75,49,51,45,69,42,81,77,54,96,54,27,30,34,15,36,68,117

pLDDT: mean 70.05, std 17.95, range [29.22, 93.69]

Radius of gyration: 35.91 Å; Cα contacts (8 Å, |Δi|>4): 463; chains: 1; bounding box: 112×28×101 Å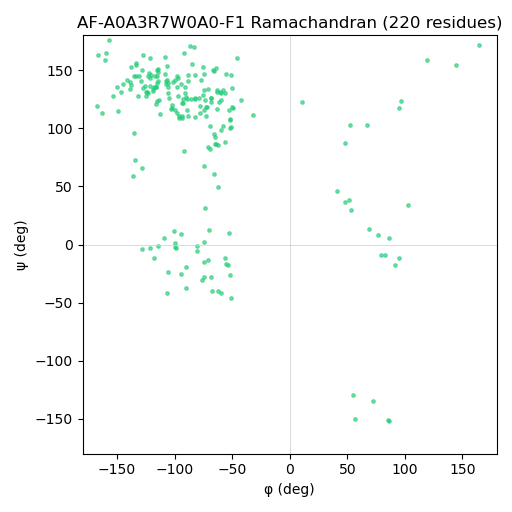

Sequence (222 aa):
MAKIKAMLTFLIVSISIGAMGAAVPAHAHIELEECRGTLKLDRGDKATKHGQPSQDFTWESNDRNKHYCKVNCMSGEGQMEHVSGNGHAHPHAVVYKCVPDPKCAGIVTLVDGQEVWDMGDGTFKLDNYAWIYCKAKCDLGRLTNIGEPEGKRLRKCKIERDEEYQCKGAAVLYDGDRARELSHRNWVYMDHHDTETVYCAARCRYGNKKHIGNGVYECQKR

Mean predicted aligned error: 19.05 Å